Protein AF-0000000069436968 (afdb_homodimer)

Nearest PDB structures (foldseek):
  2hhg-assembly1_A  TM=8.926E-01  e=1.894E-09  Rhodopseudomonas palustris CGA009
  6mxv-assembly1_A  TM=8.620E-01  e=1.323E-07  Francisella tularensis subsp. tularensis SCHU S4
  3tp9-assembly1_B  TM=8.534E-01  e=1.626E-06  Alicyclobacillus acidocaldarius subsp. acidocaldarius DSM 446
  8w14-assembly1_B-2  TM=6.617E-01  e=9.983E-05  Acinetobacter baumannii 118362
  8w14-assembly1_A  TM=6.597E-01  e=1.377E-04  Acinetobacter baumannii 118362

pLDDT: mean 97.44, std 2.92, range [73.38, 98.94]

Organism: Mycobacteroides abscessus (strain ATCC 19977 / DSM 44196 / CCUG 20993 / CIP 104536 / JCM 13569 / NCTC 13031 / TMC 1543 / L948) (NCBI:txid561007)

Foldseek 3Di:
DDLVVLQVVLVVLAPAAELVCVVVCVVVPAAEEEQEDPVCCVVVHAQDRHHYHHLVCLLQQQDCPHPNHDPSNPDLAHQYEYAYQFQRVLSSSQSVNVVRRNSNRHYYHGGPNSCVVVVNSD/DDLVVLQVVLVVLAPAAELVCVVVCVVVPAAEEEQEDPVCCVVVHAQDRHHYHHLVCLLQQQDCPHPNHDPSNPDLAHQYEYAYQAQRVLSSSQSVNVVRRNSNRHYYHGGPVSCVVVVNSD

Solvent-accessible surface area (backbone atoms only — not comparable to full-atom values): 12415 Å² total; per-residue (Å²): 92,44,59,67,53,53,48,50,56,28,49,70,76,40,77,62,36,52,43,87,47,47,66,58,43,45,70,76,65,34,45,41,33,35,32,53,53,68,69,52,32,70,71,75,50,75,49,73,68,39,45,80,46,45,64,75,51,38,58,43,29,51,29,53,84,38,95,63,33,43,85,83,24,72,45,54,78,51,36,38,35,27,29,23,63,62,32,56,53,14,30,49,50,17,42,53,38,33,66,36,46,25,70,54,29,16,18,31,47,40,13,47,54,35,18,53,76,70,66,53,60,74,91,44,59,68,52,52,46,51,55,28,47,71,76,39,77,61,34,53,43,87,47,47,66,60,43,44,71,76,64,34,44,40,32,35,31,53,54,68,69,52,33,69,71,76,52,74,50,72,70,39,45,80,46,44,64,75,51,37,56,44,30,50,28,52,84,38,95,62,33,43,86,85,25,72,45,56,79,51,35,38,36,26,28,23,64,60,32,57,53,15,30,50,51,17,40,54,38,33,67,37,47,25,70,54,30,17,19,30,47,42,12,47,53,36,18,53,77,70,67,52,60,75

Sequence (244 aa):
MTIHDLLASARGRLRRLPADEVPTALGRGAFLVDIRPAAQRAEEGEVINALVIERNVLEWRLDPESDARIPQAGNHDVEWVILCQEGYTSSLAAASLQDIGLYRATDVIGGYKALKDKGILIMTIHDLLASARGRLRRLPADEVPTALGRGAFLVDIRPAAQRAEEGEVINALVIERNVLEWRLDPESDARIPQAGNHDVEWVILCQEGYTSSLAAASLQDIGLYRATDVIGGYKALKDKGILI

Radius of gyration: 17.64 Å; Cα contacts (8 Å, |Δi|>4): 484; chains: 2; bounding box: 36×50×38 Å

Structure (mmCIF, N/CA/C/O backbone):
data_AF-0000000069436968-model_v1
#
loop_
_entity.id
_entity.type
_entity.pdbx_description
1 polymer 'Rhodanese domain-containing protein'
#
loop_
_atom_site.group_PDB
_atom_site.id
_atom_site.type_symbol
_atom_site.label_atom_id
_atom_site.label_alt_id
_atom_site.label_comp_id
_atom_site.label_asym_id
_atom_site.label_entity_id
_atom_site.label_seq_id
_atom_site.pdbx_PDB_ins_code
_atom_site.Cartn_x
_atom_site.Cartn_y
_atom_site.Cartn_z
_atom_site.occupancy
_atom_site.B_iso_or_equiv
_atom_site.auth_seq_id
_atom_site.auth_comp_id
_atom_site.auth_asym_id
_atom_site.auth_atom_id
_atom_site.pdbx_PDB_model_num
ATOM 1 N N . MET A 1 1 ? 12.93 1.657 14.656 1 89.31 1 MET A N 1
ATOM 2 C CA . MET A 1 1 ? 12.961 0.75 13.516 1 89.31 1 MET A CA 1
ATOM 3 C C . MET A 1 1 ? 12.906 1.524 12.203 1 89.31 1 MET A C 1
ATOM 5 O O . MET A 1 1 ? 12.25 2.561 12.117 1 89.31 1 MET A O 1
ATOM 9 N N . THR A 1 2 ? 13.711 1.123 11.172 1 95.69 2 THR A N 1
ATOM 10 C CA . THR A 1 2 ? 13.758 1.764 9.859 1 95.69 2 THR A CA 1
ATOM 11 C C . THR A 1 2 ? 12.977 0.957 8.836 1 95.69 2 T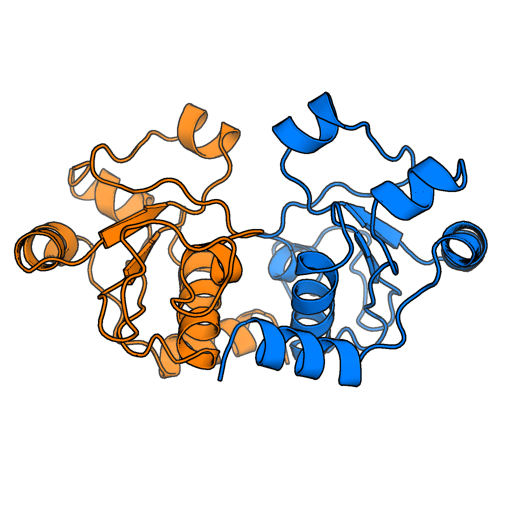HR A C 1
ATOM 13 O O . THR A 1 2 ? 12.469 -0.123 9.141 1 95.69 2 THR A O 1
ATOM 16 N N . ILE A 1 3 ? 12.82 1.535 7.711 1 97.88 3 ILE A N 1
ATOM 17 C CA . ILE A 1 3 ? 12.156 0.81 6.637 1 97.88 3 ILE A CA 1
ATOM 18 C C . ILE A 1 3 ? 12.977 -0.416 6.25 1 97.88 3 ILE A C 1
ATOM 20 O O . ILE A 1 3 ? 12.422 -1.45 5.871 1 97.88 3 ILE A O 1
ATOM 24 N N . HIS A 1 4 ? 14.289 -0.318 6.402 1 97.19 4 HIS A N 1
ATOM 25 C CA . HIS A 1 4 ? 15.141 -1.478 6.16 1 97.19 4 HIS A CA 1
ATOM 26 C C . HIS A 1 4 ? 14.844 -2.598 7.152 1 97.19 4 HIS A C 1
ATOM 28 O O . HIS A 1 4 ? 14.758 -3.768 6.77 1 97.19 4 HIS A O 1
ATOM 34 N N . ASP A 1 5 ? 14.672 -2.27 8.398 1 98 5 ASP A N 1
ATOM 35 C CA . ASP A 1 5 ? 14.336 -3.244 9.438 1 98 5 ASP A CA 1
ATOM 36 C C . ASP A 1 5 ? 12.969 -3.875 9.172 1 98 5 ASP A C 1
ATOM 38 O O . ASP A 1 5 ? 12.797 -5.086 9.328 1 98 5 ASP A O 1
ATOM 42 N N . LEU A 1 6 ? 12.008 -3.023 8.836 1 98.12 6 LEU A N 1
ATOM 43 C CA . LEU A 1 6 ? 10.672 -3.52 8.539 1 98.12 6 LEU A CA 1
ATOM 44 C C . LEU A 1 6 ? 10.695 -4.488 7.363 1 98.12 6 LEU A C 1
ATOM 46 O O . LEU A 1 6 ? 10.055 -5.543 7.406 1 98.12 6 LEU A O 1
ATOM 50 N N . LEU A 1 7 ? 11.453 -4.121 6.324 1 98.44 7 LEU A N 1
ATOM 51 C CA . LEU A 1 7 ? 11.586 -4.973 5.148 1 98.44 7 LEU A CA 1
ATOM 52 C C . LEU A 1 7 ? 12.25 -6.297 5.508 1 98.44 7 LEU A C 1
ATOM 54 O O . LEU A 1 7 ? 11.781 -7.359 5.086 1 98.44 7 LEU A O 1
ATOM 58 N N . ALA A 1 8 ? 13.289 -6.219 6.27 1 98.38 8 ALA A N 1
ATOM 59 C CA . ALA A 1 8 ? 13.984 -7.434 6.691 1 98.38 8 ALA A CA 1
ATOM 60 C C . ALA A 1 8 ? 13.062 -8.344 7.496 1 98.38 8 ALA A C 1
ATOM 62 O O . ALA A 1 8 ? 13.07 -9.562 7.316 1 98.38 8 ALA A O 1
ATOM 63 N N . SER A 1 9 ? 12.305 -7.742 8.391 1 98.12 9 SER A N 1
ATOM 64 C CA . SER A 1 9 ? 11.352 -8.508 9.18 1 98.12 9 SER A CA 1
ATOM 65 C C . SER A 1 9 ? 10.312 -9.188 8.297 1 98.12 9 SER A C 1
ATOM 67 O O . SER A 1 9 ? 10.016 -10.367 8.469 1 98.12 9 SER A O 1
ATOM 69 N N . ALA A 1 10 ? 9.742 -8.477 7.34 1 98.31 10 ALA A N 1
ATOM 70 C CA . ALA A 1 10 ? 8.773 -9.039 6.402 1 98.31 10 ALA A CA 1
ATOM 71 C C . ALA A 1 10 ? 9.383 -10.211 5.629 1 98.31 10 ALA A C 1
ATOM 73 O O . ALA A 1 10 ? 8.781 -11.289 5.551 1 98.31 10 ALA A O 1
ATOM 74 N N . ARG A 1 11 ? 10.609 -10.016 5.141 1 98.62 11 ARG A N 1
ATOM 75 C CA . ARG A 1 11 ? 11.258 -11.031 4.316 1 98.62 11 ARG A CA 1
ATOM 76 C C . ARG A 1 11 ? 11.633 -12.25 5.148 1 98.62 11 ARG A C 1
ATOM 78 O O . ARG A 1 11 ? 11.703 -13.367 4.621 1 98.62 11 ARG A O 1
ATOM 85 N N . GLY A 1 12 ? 11.805 -12.031 6.449 1 98.06 12 GLY A N 1
ATOM 86 C CA . GLY A 1 12 ? 12.117 -13.133 7.34 1 98.06 12 GLY A CA 1
ATOM 87 C C . GLY A 1 12 ? 10.992 -14.141 7.469 1 98.06 12 GLY A C 1
ATOM 88 O O . GLY A 1 12 ? 11.227 -15.305 7.809 1 98.06 12 GLY A O 1
ATOM 89 N N . ARG A 1 13 ? 9.797 -13.781 7.125 1 96.88 13 ARG A N 1
ATOM 90 C CA . ARG A 1 13 ? 8.648 -14.664 7.285 1 96.88 13 ARG A CA 1
ATOM 91 C C . ARG A 1 13 ? 8.172 -15.188 5.938 1 96.88 13 ARG A C 1
ATOM 93 O O . ARG A 1 13 ? 7.246 -16 5.875 1 96.88 13 ARG A O 1
ATOM 100 N N . LEU A 1 14 ? 8.797 -14.742 4.879 1 98.69 14 LEU A N 1
ATOM 101 C CA . LEU A 1 14 ? 8.367 -15.117 3.537 1 98.69 14 LEU A CA 1
ATOM 102 C C . LEU A 1 14 ? 9.32 -16.141 2.928 1 98.69 14 LEU A C 1
ATOM 104 O O . LEU A 1 14 ? 10.531 -16.078 3.152 1 98.69 14 LEU A O 1
ATOM 108 N N . ARG A 1 15 ? 8.805 -17.141 2.236 1 98.25 15 ARG A N 1
ATOM 109 C CA . ARG A 1 15 ? 9.57 -17.906 1.256 1 98.25 15 ARG A CA 1
ATOM 110 C C . ARG A 1 15 ? 9.5 -17.25 -0.12 1 98.25 15 ARG A C 1
ATOM 112 O O . ARG A 1 15 ? 8.656 -17.609 -0.944 1 98.25 15 ARG A O 1
ATOM 119 N N . ARG A 1 16 ? 10.375 -16.312 -0.278 1 98.81 16 ARG A N 1
ATOM 120 C CA . ARG A 1 16 ? 10.305 -15.508 -1.49 1 98.81 16 ARG A CA 1
ATOM 121 C C . ARG A 1 16 ? 10.625 -16.344 -2.725 1 98.81 16 ARG A C 1
ATOM 123 O O . ARG A 1 16 ? 11.484 -17.234 -2.678 1 98.81 16 ARG A O 1
ATOM 130 N N . LEU A 1 17 ? 10.039 -16 -3.773 1 98.75 17 LEU A N 1
ATOM 131 C CA . LEU A 1 17 ? 10.086 -16.812 -4.988 1 98.75 17 LEU A CA 1
ATOM 132 C C . LEU A 1 17 ? 11.109 -16.25 -5.973 1 98.75 17 LEU A C 1
ATOM 134 O O . LEU A 1 17 ? 10.992 -15.109 -6.418 1 98.75 17 LEU A O 1
ATOM 138 N N . PRO A 1 18 ? 12.164 -17.078 -6.277 1 98.75 18 PRO A N 1
ATOM 139 C CA . PRO A 1 18 ? 13.008 -16.656 -7.395 1 98.75 18 PRO A CA 1
ATOM 140 C C . PRO A 1 18 ? 12.234 -16.469 -8.695 1 98.75 18 PRO A C 1
ATOM 142 O O . PRO A 1 18 ? 11.297 -17.219 -8.977 1 98.75 18 PRO A O 1
ATOM 145 N N . ALA A 1 19 ? 12.695 -15.484 -9.43 1 98.31 19 ALA A N 1
ATOM 146 C CA . ALA A 1 19 ? 11.984 -15.125 -10.656 1 98.31 19 ALA A CA 1
ATOM 147 C C . ALA A 1 19 ? 11.828 -16.328 -11.578 1 98.31 19 ALA A C 1
ATOM 149 O O . ALA A 1 19 ? 10.773 -16.531 -12.188 1 98.31 19 ALA A O 1
ATOM 150 N N . ASP A 1 20 ? 12.789 -17.156 -11.625 1 97.75 20 ASP A N 1
ATOM 151 C CA . ASP A 1 20 ? 12.781 -18.266 -12.57 1 97.75 20 ASP A CA 1
ATOM 152 C C . ASP A 1 20 ? 11.805 -19.359 -12.133 1 97.75 20 ASP A C 1
ATOM 154 O O . ASP A 1 20 ? 11.477 -20.266 -12.914 1 97.75 20 ASP A O 1
ATOM 158 N N . GLU A 1 21 ? 11.281 -19.266 -10.961 1 98.12 21 GLU A N 1
ATOM 159 C CA . GLU A 1 21 ? 10.328 -20.25 -10.453 1 98.12 21 GLU A CA 1
ATOM 160 C C . GLU A 1 21 ? 8.891 -19.766 -10.625 1 98.12 21 GLU A C 1
ATOM 162 O O . GLU A 1 21 ? 7.945 -20.5 -10.344 1 98.12 21 GLU A O 1
ATOM 167 N N . VAL A 1 22 ? 8.695 -18.562 -11.094 1 98.06 22 VAL A N 1
ATOM 168 C CA . VAL A 1 22 ? 7.363 -17.969 -11.219 1 98.06 22 VAL A CA 1
ATOM 169 C C . VAL A 1 22 ? 6.523 -18.797 -12.188 1 98.06 22 VAL A C 1
ATOM 171 O O . VAL A 1 22 ? 5.383 -19.141 -11.891 1 98.06 22 VAL A O 1
ATOM 174 N N . PRO A 1 23 ? 7.098 -19.25 -13.367 1 97.25 23 PRO A N 1
ATOM 175 C CA . PRO A 1 23 ? 6.281 -20.047 -14.281 1 97.25 23 PRO A CA 1
ATOM 176 C C . PRO A 1 23 ? 5.805 -21.359 -13.641 1 97.25 23 PRO A C 1
ATOM 178 O O . PRO A 1 23 ? 4.648 -21.75 -13.828 1 97.25 23 PRO A O 1
ATOM 181 N N . THR A 1 24 ? 6.645 -21.984 -12.922 1 97.69 24 THR A N 1
ATOM 182 C CA . THR A 1 24 ? 6.277 -23.219 -12.25 1 97.69 24 THR A CA 1
ATOM 183 C C . THR A 1 24 ? 5.188 -22.969 -11.211 1 97.69 24 THR A C 1
ATOM 185 O O . THR A 1 24 ? 4.242 -23.75 -11.094 1 97.69 24 THR A O 1
ATOM 188 N N . ALA A 1 25 ? 5.277 -21.906 -10.422 1 97.88 25 ALA A N 1
ATOM 189 C CA . ALA A 1 25 ? 4.262 -21.547 -9.438 1 97.88 25 ALA A CA 1
ATOM 190 C C . ALA A 1 25 ? 2.91 -21.312 -10.109 1 97.88 25 ALA A C 1
ATOM 192 O O . ALA A 1 25 ? 1.878 -21.766 -9.617 1 97.88 25 ALA A O 1
ATOM 193 N N . LEU A 1 26 ? 2.934 -20.578 -11.227 1 97.12 26 LEU A N 1
ATOM 194 C CA . LEU A 1 26 ? 1.702 -20.344 -11.969 1 97.12 26 LEU A CA 1
ATOM 195 C C . LEU A 1 26 ? 1.094 -21.641 -12.461 1 97.12 26 LEU A C 1
ATOM 197 O O . LEU A 1 26 ? -0.126 -21.828 -12.422 1 97.12 26 LEU A O 1
ATOM 201 N N . GLY A 1 27 ? 1.985 -22.484 -12.867 1 96.44 27 GLY A N 1
ATOM 202 C CA . GLY A 1 27 ? 1.551 -23.781 -13.352 1 96.44 27 GLY A CA 1
ATOM 203 C C . GLY A 1 27 ? 0.838 -24.594 -12.297 1 96.44 27 GLY A C 1
ATOM 204 O O . GLY A 1 27 ? -0.061 -25.375 -12.617 1 96.44 27 GLY A O 1
ATOM 205 N N . ARG A 1 28 ? 1.209 -24.438 -11.062 1 96.56 28 ARG A N 1
ATOM 206 C CA . ARG A 1 28 ? 0.588 -25.234 -10.016 1 96.56 28 ARG A CA 1
ATOM 207 C C . ARG A 1 28 ? -0.623 -24.516 -9.43 1 96.56 28 ARG A C 1
ATOM 209 O O . ARG A 1 28 ? -1.204 -24.984 -8.445 1 96.56 28 ARG A O 1
ATOM 216 N N . GLY A 1 29 ? -0.963 -23.297 -9.961 1 97 29 GLY A N 1
ATOM 217 C CA . GLY A 1 29 ? -2.234 -22.688 -9.602 1 97 29 GLY A CA 1
ATOM 218 C C . GLY A 1 29 ? -2.076 -21.375 -8.836 1 97 29 GLY A C 1
ATOM 219 O O . GLY A 1 29 ? -3.066 -20.781 -8.406 1 97 29 GLY A O 1
ATOM 220 N N . ALA A 1 30 ? -0.823 -20.906 -8.672 1 98.25 30 ALA A N 1
ATOM 221 C CA . ALA A 1 30 ? -0.605 -19.625 -8.016 1 98.25 30 ALA A CA 1
ATOM 222 C C . ALA A 1 30 ? -1.104 -18.469 -8.891 1 98.25 30 ALA A C 1
ATOM 224 O O . ALA A 1 30 ? -1.207 -18.609 -10.109 1 98.25 30 ALA A O 1
ATOM 225 N N . PHE A 1 31 ? -1.511 -17.359 -8.289 1 98.62 31 PHE A N 1
ATOM 226 C CA . PHE A 1 31 ? -1.845 -16.125 -8.992 1 98.62 31 PHE A CA 1
ATOM 227 C C . PHE A 1 31 ? -0.744 -15.094 -8.805 1 98.62 31 PHE A C 1
ATOM 229 O O . PHE A 1 31 ? -0.322 -14.82 -7.68 1 98.62 31 PHE A O 1
ATOM 236 N N . LEU A 1 32 ? -0.239 -14.602 -9.844 1 98.62 32 LEU A N 1
ATOM 237 C CA . LEU A 1 32 ? 0.658 -13.453 -9.828 1 98.62 32 LEU A CA 1
ATOM 238 C C . LEU A 1 32 ? -0.131 -12.148 -9.781 1 98.62 32 LEU A C 1
ATOM 240 O O . LEU A 1 32 ? -1.068 -11.953 -10.562 1 98.62 32 LEU A O 1
ATOM 244 N N . VAL A 1 33 ? 0.2 -11.312 -8.805 1 98.81 33 VAL A N 1
ATOM 245 C CA . VAL A 1 33 ? -0.506 -10.047 -8.625 1 98.81 33 VAL A CA 1
ATOM 246 C C . VAL A 1 33 ? 0.473 -8.883 -8.773 1 98.81 33 VAL A C 1
ATOM 248 O O . VAL A 1 33 ? 1.422 -8.758 -7.996 1 98.81 33 VAL A O 1
ATOM 251 N N . ASP A 1 34 ? 0.311 -8.047 -9.773 1 98.75 34 ASP A N 1
ATOM 252 C CA . ASP A 1 34 ? 1.121 -6.855 -9.992 1 98.75 34 ASP A CA 1
ATOM 253 C C . ASP A 1 34 ? 0.517 -5.641 -9.297 1 98.75 34 ASP A C 1
ATOM 255 O O . ASP A 1 34 ? -0.552 -5.164 -9.68 1 98.75 34 ASP A O 1
ATOM 259 N N . ILE A 1 35 ? 1.255 -5.117 -8.328 1 98.81 35 ILE A N 1
ATOM 260 C CA . ILE A 1 35 ? 0.681 -4.062 -7.496 1 98.81 35 ILE A CA 1
ATOM 261 C C . ILE A 1 35 ? 1.214 -2.705 -7.945 1 98.81 35 ILE A C 1
ATOM 263 O O . ILE A 1 35 ? 0.932 -1.683 -7.316 1 98.81 35 ILE A O 1
ATOM 267 N N . ARG A 1 36 ? 2.018 -2.594 -9.047 1 98.5 36 ARG A N 1
ATOM 268 C CA . ARG A 1 36 ? 2.59 -1.342 -9.531 1 98.5 36 ARG A CA 1
ATOM 269 C C . ARG A 1 36 ? 1.5 -0.395 -10.023 1 98.5 36 ARG A C 1
ATOM 271 O O . ARG A 1 36 ? 0.461 -0.839 -10.516 1 98.5 36 ARG A O 1
ATOM 278 N N . PRO A 1 37 ? 1.784 0.88 -9.812 1 98.06 37 PRO A N 1
ATOM 279 C CA . PRO A 1 37 ? 0.856 1.847 -10.406 1 98.06 37 PRO A CA 1
ATOM 280 C C . PRO A 1 37 ? 0.731 1.693 -11.922 1 98.06 37 PRO A C 1
ATOM 282 O O . PRO A 1 37 ? 1.68 1.263 -12.586 1 98.06 37 PRO A O 1
ATOM 285 N N . ALA A 1 38 ? -0.404 2.121 -12.438 1 97.25 38 ALA A N 1
ATOM 286 C CA . ALA A 1 38 ? -0.688 2.01 -13.867 1 97.25 38 ALA A CA 1
ATOM 287 C C . ALA A 1 38 ? 0.379 2.719 -14.695 1 97.25 38 ALA A C 1
ATOM 289 O O . ALA A 1 38 ? 0.824 2.201 -15.719 1 97.25 38 ALA A O 1
ATOM 290 N N . ALA A 1 39 ? 0.792 3.889 -14.242 1 96.88 39 ALA A N 1
ATOM 291 C CA . ALA A 1 39 ? 1.783 4.656 -14.992 1 96.88 3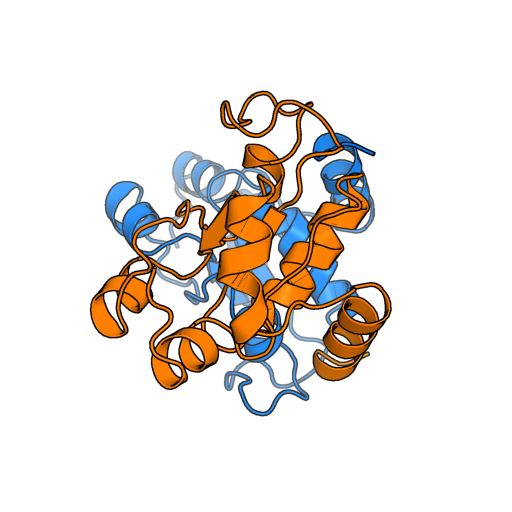9 ALA A CA 1
ATOM 292 C C . ALA A 1 39 ? 3.113 3.912 -15.062 1 96.88 39 ALA A C 1
ATOM 294 O O . ALA A 1 39 ? 3.795 3.947 -16.094 1 96.88 39 ALA A O 1
ATOM 295 N N . GLN A 1 40 ? 3.449 3.27 -14.016 1 97.5 40 GLN A N 1
ATOM 296 C CA . GLN A 1 40 ? 4.699 2.518 -13.977 1 97.5 40 GLN A CA 1
ATOM 297 C C . GLN A 1 40 ? 4.629 1.294 -14.891 1 97.5 40 GLN A C 1
ATOM 299 O O . GLN A 1 40 ? 5.598 0.978 -15.586 1 97.5 40 GLN A O 1
ATOM 304 N N . ARG A 1 41 ? 3.521 0.541 -14.891 1 97.62 41 ARG A N 1
ATOM 305 C CA . ARG A 1 41 ? 3.344 -0.586 -15.797 1 97.62 41 ARG A CA 1
ATOM 306 C C . ARG A 1 41 ? 3.406 -0.131 -17.25 1 97.62 41 ARG A C 1
ATOM 308 O O . ARG A 1 41 ? 4.012 -0.8 -18.094 1 97.62 41 ARG A O 1
ATOM 315 N N . ALA A 1 42 ? 2.799 1.051 -17.516 1 97.31 42 ALA A N 1
ATOM 316 C CA . ALA A 1 42 ? 2.814 1.59 -18.875 1 97.31 42 ALA A CA 1
ATOM 317 C C . ALA A 1 42 ? 4.238 1.906 -19.312 1 97.31 42 ALA A C 1
ATOM 319 O O . ALA A 1 42 ? 4.602 1.666 -20.469 1 97.31 42 ALA A O 1
ATOM 320 N N . GLU A 1 43 ? 5.027 2.381 -18.438 1 97.81 43 GLU A N 1
ATOM 321 C CA . GLU A 1 43 ? 6.387 2.812 -18.75 1 97.81 43 GLU A CA 1
ATOM 322 C C . GLU A 1 43 ? 7.344 1.626 -18.797 1 97.81 43 GLU A C 1
ATOM 324 O O . GLU A 1 43 ? 8.148 1.519 -19.734 1 97.81 43 GLU A O 1
ATOM 329 N N . GLU A 1 44 ? 7.227 0.747 -17.844 1 97.25 44 GLU A N 1
ATOM 330 C CA . GLU A 1 44 ? 8.242 -0.281 -17.656 1 97.25 44 GLU A CA 1
ATOM 331 C C . GLU A 1 44 ? 7.867 -1.572 -18.375 1 97.25 44 GLU A C 1
ATOM 333 O O . GLU A 1 44 ? 8.727 -2.41 -18.656 1 97.25 44 GLU A O 1
ATOM 338 N N . GLY A 1 45 ? 6.598 -1.716 -18.594 1 96.62 45 GLY A N 1
ATOM 339 C CA . GLY A 1 45 ? 6.105 -2.951 -19.188 1 96.62 45 GLY A CA 1
ATOM 340 C C . GLY A 1 45 ? 5.117 -3.686 -18.297 1 96.62 45 GLY A C 1
ATOM 341 O O . GLY A 1 45 ? 5.09 -3.471 -17.078 1 96.62 45 GLY A O 1
ATOM 342 N N . GLU A 1 46 ? 4.281 -4.543 -18.953 1 95 46 GLU A N 1
ATOM 343 C CA . GLU A 1 46 ? 3.248 -5.312 -18.266 1 95 46 GLU A CA 1
ATOM 344 C C . GLU A 1 46 ? 3.592 -6.801 -18.234 1 95 46 GLU A C 1
ATOM 346 O O . GLU A 1 46 ? 4.379 -7.273 -19.062 1 95 46 GLU A O 1
ATOM 351 N N . VAL A 1 47 ? 3.051 -7.461 -17.266 1 94.56 47 VAL A N 1
ATOM 352 C CA . VAL A 1 47 ? 3.113 -8.914 -17.188 1 94.56 47 VAL A CA 1
ATOM 353 C C . VAL A 1 47 ? 1.779 -9.516 -17.625 1 94.56 47 VAL A C 1
ATOM 355 O O . VAL A 1 47 ? 0.744 -9.258 -17 1 94.56 47 VAL A O 1
ATOM 358 N N . ILE A 1 48 ? 1.762 -10.344 -18.641 1 91 48 ILE A N 1
ATOM 359 C CA . ILE A 1 48 ? 0.577 -10.781 -19.359 1 91 48 ILE A CA 1
ATOM 360 C C . ILE A 1 48 ? -0.348 -11.555 -18.422 1 91 48 ILE A C 1
ATOM 362 O O . ILE A 1 48 ? -1.554 -11.297 -18.391 1 91 48 ILE A O 1
ATOM 366 N N . ASN A 1 49 ? 0.107 -12.461 -17.609 1 93.19 49 ASN A N 1
ATOM 367 C CA . ASN A 1 49 ? -0.725 -13.359 -16.828 1 93.19 49 ASN A CA 1
ATOM 368 C C . ASN A 1 49 ? -0.892 -12.859 -15.391 1 93.19 49 ASN A C 1
ATOM 370 O O . ASN A 1 49 ? -1.398 -13.578 -14.531 1 93.19 49 ASN A O 1
ATOM 374 N N . ALA A 1 50 ? -0.574 -11.617 -15.188 1 97.31 50 ALA A N 1
ATOM 375 C CA . ALA A 1 50 ? -0.678 -11.094 -13.828 1 97.31 50 ALA A CA 1
ATOM 376 C C . ALA A 1 50 ? -2.02 -10.406 -13.609 1 97.31 50 ALA A C 1
ATOM 378 O O . ALA A 1 50 ? -2.51 -9.695 -14.484 1 97.31 50 ALA A O 1
ATOM 379 N N . LEU A 1 51 ? -2.643 -10.664 -12.438 1 98.19 51 LEU A N 1
ATOM 380 C CA . LEU A 1 51 ? -3.725 -9.805 -11.969 1 98.19 51 LEU A CA 1
ATOM 381 C C . LEU A 1 51 ? -3.195 -8.43 -11.578 1 98.19 51 LEU A C 1
ATOM 383 O O . LEU A 1 51 ? -2.178 -8.32 -10.891 1 98.19 51 LEU A O 1
ATOM 387 N N . VAL A 1 52 ? -3.797 -7.398 -12.062 1 98.25 52 VAL A N 1
ATOM 388 C CA . VAL A 1 52 ? -3.41 -6.043 -11.68 1 98.25 52 VAL A CA 1
ATOM 389 C C . VAL A 1 52 ? -4.273 -5.566 -10.516 1 98.25 52 VAL A C 1
ATOM 391 O O . VAL A 1 52 ? -5.477 -5.336 -10.68 1 98.25 52 VAL A O 1
ATOM 394 N N . ILE A 1 53 ? -3.74 -5.492 -9.328 1 98.5 53 ILE A N 1
ATOM 395 C CA . ILE A 1 53 ? -4.387 -5 -8.117 1 98.5 53 ILE A CA 1
ATOM 396 C C . ILE A 1 53 ? -3.451 -4.039 -7.391 1 98.5 53 ILE A C 1
ATOM 398 O O . ILE A 1 53 ? -2.465 -4.461 -6.781 1 98.5 53 ILE A O 1
ATOM 402 N N . GLU A 1 54 ? -3.762 -2.771 -7.449 1 97.12 54 GLU A N 1
ATOM 403 C CA . GLU A 1 54 ? -2.873 -1.8 -6.82 1 97.12 54 GLU A CA 1
ATOM 404 C C . GLU A 1 54 ? -2.852 -1.978 -5.305 1 97.12 54 GLU A C 1
ATOM 406 O O . GLU A 1 54 ? -3.824 -2.453 -4.715 1 97.12 54 GLU A O 1
ATOM 411 N N . ARG A 1 55 ? -1.808 -1.564 -4.676 1 97.5 55 ARG A N 1
ATOM 412 C CA . ARG A 1 55 ? -1.479 -1.846 -3.281 1 97.5 55 ARG A CA 1
ATOM 413 C C . ARG A 1 55 ? -2.604 -1.396 -2.352 1 97.5 55 ARG A C 1
ATOM 415 O O . ARG A 1 55 ? -2.883 -2.049 -1.346 1 97.5 55 ARG A O 1
ATOM 422 N N . ASN A 1 56 ? -3.316 -0.32 -2.666 1 97.94 56 ASN A N 1
ATOM 423 C CA . ASN A 1 56 ? -4.289 0.313 -1.783 1 97.94 56 ASN A CA 1
ATOM 424 C C . ASN A 1 56 ? -5.477 -0.608 -1.503 1 97.94 56 ASN A C 1
ATOM 426 O O . ASN A 1 56 ? -6.07 -0.551 -0.425 1 97.94 56 ASN A O 1
ATOM 430 N N . VAL A 1 57 ? -5.816 -1.466 -2.477 1 98.06 57 VAL A N 1
ATOM 431 C CA . VAL A 1 57 ? -7.031 -2.26 -2.314 1 98.06 57 VAL A CA 1
ATOM 432 C C . VAL A 1 57 ? -6.664 -3.732 -2.143 1 98.06 57 VAL A C 1
ATOM 434 O O . VAL A 1 57 ? -7.547 -4.59 -2.059 1 98.06 57 VAL A O 1
ATOM 437 N N . LEU A 1 58 ? -5.41 -4.074 -1.976 1 98.75 58 LEU A N 1
ATOM 438 C CA . LEU A 1 58 ? -4.887 -5.43 -2.08 1 98.75 58 LEU A CA 1
ATOM 439 C C . LEU A 1 58 ? -5.52 -6.34 -1.03 1 98.75 58 LEU A C 1
ATOM 441 O O . LEU A 1 58 ? -6.082 -7.383 -1.365 1 98.75 58 LEU A O 1
ATOM 445 N N . GLU A 1 59 ? -5.477 -5.895 0.238 1 98.75 59 GLU A N 1
ATOM 446 C CA . GLU A 1 59 ? -5.992 -6.734 1.316 1 98.75 59 GLU A CA 1
ATOM 447 C C . GLU A 1 59 ? -7.488 -6.984 1.153 1 98.75 59 GLU A C 1
ATOM 449 O O . GLU A 1 59 ? -7.965 -8.102 1.367 1 98.75 59 GLU A O 1
ATOM 454 N N . TRP A 1 60 ? -8.203 -6.004 0.706 1 98.69 60 TRP A N 1
ATOM 455 C CA . TRP A 1 60 ? -9.648 -6.125 0.551 1 98.69 60 TRP A CA 1
ATOM 456 C C . TRP A 1 60 ? -10 -7.051 -0.608 1 98.69 60 TRP A C 1
ATOM 458 O O . TRP A 1 60 ? -10.969 -7.809 -0.537 1 98.69 60 TRP A O 1
ATOM 468 N N . ARG A 1 61 ? -9.258 -6.973 -1.658 1 98.81 61 ARG A N 1
ATOM 469 C CA . ARG A 1 61 ? -9.539 -7.777 -2.842 1 98.81 61 ARG A CA 1
ATOM 470 C C . ARG A 1 61 ? -9.164 -9.234 -2.611 1 98.81 61 ARG A C 1
ATOM 472 O O . ARG A 1 61 ? -9.773 -10.141 -3.186 1 98.81 61 ARG A O 1
ATOM 479 N N . LEU A 1 62 ? -8.141 -9.492 -1.714 1 98.81 62 LEU A N 1
ATOM 480 C CA . LEU A 1 62 ? -7.613 -10.852 -1.65 1 98.81 62 LEU A CA 1
ATOM 481 C C . LEU A 1 62 ? -8.109 -11.57 -0.399 1 98.81 62 LEU A C 1
ATOM 483 O O . LEU A 1 62 ? -7.984 -12.789 -0.289 1 98.81 62 LEU A O 1
ATOM 487 N N . ASP A 1 63 ? -8.695 -10.867 0.565 1 98.81 63 ASP A N 1
ATOM 488 C CA . ASP A 1 63 ? -9.297 -11.5 1.734 1 98.81 63 ASP A CA 1
ATOM 489 C C . ASP A 1 63 ? -10.594 -12.211 1.364 1 98.81 63 ASP A C 1
ATOM 491 O O . ASP A 1 63 ? -11.57 -11.57 0.962 1 98.81 63 ASP A O 1
ATOM 495 N N . PRO A 1 64 ? -10.594 -13.547 1.612 1 98.25 64 PRO A N 1
ATOM 496 C CA . PRO A 1 64 ? -11.805 -14.289 1.232 1 98.25 64 PRO A CA 1
ATOM 497 C C . PRO A 1 64 ? -13.031 -13.867 2.037 1 98.25 64 PRO A C 1
ATOM 499 O O . PRO A 1 64 ? -14.164 -14.172 1.649 1 98.25 64 PRO A O 1
ATOM 502 N N . GLU A 1 65 ? -12.867 -13.141 3.074 1 97.5 65 GLU A N 1
ATOM 503 C CA . GLU A 1 65 ? -13.984 -12.75 3.93 1 97.5 65 GLU A CA 1
ATOM 504 C C . GLU A 1 65 ? -14.422 -11.312 3.645 1 97.5 65 GLU A C 1
ATOM 506 O O . GLU A 1 65 ? -15.344 -10.805 4.285 1 97.5 65 GLU A O 1
ATOM 511 N N . SER A 1 66 ? -13.758 -10.688 2.748 1 98.12 66 SER A N 1
ATOM 512 C CA . SER A 1 66 ? -14.094 -9.312 2.389 1 98.12 66 SER A CA 1
ATOM 513 C C . SER A 1 66 ? -15.281 -9.266 1.434 1 98.12 66 SER A C 1
ATOM 515 O O . SER A 1 66 ? -15.414 -10.117 0.554 1 98.12 66 SER A O 1
ATOM 517 N N . ASP A 1 67 ? -16.094 -8.203 1.545 1 96.75 67 ASP A N 1
ATOM 518 C CA . ASP A 1 67 ? -17.188 -7.984 0.61 1 96.75 67 ASP A CA 1
ATOM 519 C C . ASP A 1 67 ? -16.672 -7.516 -0.748 1 96.75 67 ASP A C 1
ATOM 521 O O . ASP A 1 67 ? -17.406 -7.539 -1.739 1 96.75 67 ASP A O 1
ATOM 525 N N . ALA A 1 68 ? -15.414 -7.117 -0.814 1 97.94 68 ALA A N 1
ATOM 526 C CA . ALA A 1 68 ? -14.836 -6.57 -2.041 1 97.94 68 ALA A CA 1
ATOM 527 C C . ALA A 1 68 ? -13.875 -7.559 -2.686 1 97.94 68 ALA A C 1
ATOM 529 O O . ALA A 1 68 ? -13.086 -7.191 -3.559 1 97.94 68 ALA A O 1
ATOM 530 N N . ARG A 1 69 ? -13.906 -8.852 -2.24 1 98.38 69 ARG A N 1
ATOM 531 C CA . ARG A 1 69 ? -12.961 -9.844 -2.732 1 98.38 69 ARG A CA 1
ATOM 532 C C . ARG A 1 69 ? -13.172 -10.109 -4.219 1 98.38 69 ARG A C 1
ATOM 534 O O . ARG A 1 69 ? -14.289 -9.984 -4.727 1 98.38 69 ARG A O 1
ATOM 541 N N . ILE A 1 70 ? -12.141 -10.398 -4.918 1 98.69 70 ILE A N 1
ATOM 542 C CA . ILE A 1 70 ? -12.25 -10.852 -6.301 1 98.69 70 ILE A CA 1
ATOM 543 C C . ILE A 1 70 ? -12.648 -12.328 -6.332 1 98.69 70 ILE A C 1
ATOM 545 O O . ILE A 1 70 ? -12.484 -13.039 -5.34 1 98.69 70 ILE A O 1
ATOM 549 N N . PRO A 1 71 ? -13.094 -12.805 -7.449 1 97.94 71 PRO A N 1
ATOM 550 C CA . PRO A 1 71 ? -13.555 -14.195 -7.527 1 97.94 71 PRO A CA 1
ATOM 551 C C . PRO A 1 71 ? -12.453 -15.203 -7.219 1 97.94 71 PRO A C 1
ATOM 553 O O . PRO A 1 71 ? -12.727 -16.266 -6.66 1 97.94 71 PRO A O 1
ATOM 556 N N . GLN A 1 72 ? -11.211 -14.922 -7.512 1 98.19 72 GLN A N 1
ATOM 557 C CA . GLN A 1 72 ? -10.094 -15.836 -7.305 1 98.19 72 GLN A CA 1
ATOM 558 C C . GLN A 1 72 ? -9.789 -16 -5.82 1 98.19 72 GLN A C 1
ATOM 560 O O . 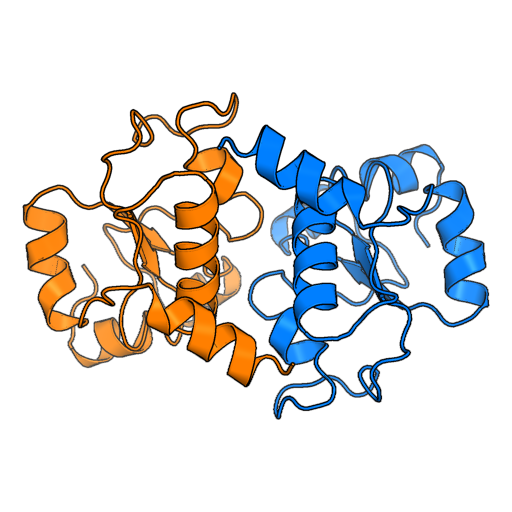GLN A 1 72 ? -9.117 -16.953 -5.422 1 98.19 72 GLN A O 1
ATOM 565 N N . ALA A 1 73 ? -10.195 -14.992 -4.996 1 98.31 73 ALA A N 1
ATOM 566 C CA . ALA A 1 73 ? -9.938 -15.039 -3.559 1 98.31 73 ALA A CA 1
ATOM 567 C C . ALA A 1 73 ? -10.977 -15.891 -2.838 1 98.31 73 ALA A C 1
ATOM 569 O O . ALA A 1 73 ? -11.688 -15.398 -1.957 1 98.31 73 ALA A O 1
ATOM 570 N N . GLY A 1 74 ? -10.961 -17.203 -3.119 1 96.12 74 GLY A N 1
ATOM 571 C CA . GLY A 1 74 ? -12.039 -18.062 -2.686 1 96.12 74 GLY A CA 1
ATOM 572 C C . GLY A 1 74 ? -11.805 -18.672 -1.316 1 96.12 74 GLY A C 1
ATOM 573 O O . GLY A 1 74 ? -12.734 -19.172 -0.68 1 96.12 74 GLY A O 1
ATOM 574 N N . ASN A 1 75 ? -10.641 -18.703 -0.932 1 96.5 75 ASN A N 1
ATOM 575 C CA . ASN A 1 75 ? -10.289 -19.266 0.373 1 96.5 75 ASN A CA 1
ATOM 576 C C . ASN A 1 75 ? -8.898 -18.797 0.82 1 96.5 75 ASN A C 1
ATOM 578 O O . ASN A 1 75 ? -8.234 -18.047 0.112 1 96.5 75 ASN A O 1
ATOM 582 N N . HIS A 1 76 ? -8.484 -19.25 1.982 1 96.62 76 HIS A N 1
ATOM 583 C CA . HIS A 1 76 ? -7.242 -18.781 2.578 1 96.62 76 HIS A CA 1
ATOM 584 C C . HIS A 1 76 ? -6.043 -19.562 2.051 1 96.62 76 HIS A C 1
ATOM 586 O O . HIS A 1 76 ? -4.895 -19.203 2.316 1 96.62 76 HIS A O 1
ATOM 592 N N . ASP A 1 77 ? -6.273 -20.547 1.197 1 96.69 77 ASP A N 1
ATOM 593 C CA . ASP A 1 77 ? -5.188 -21.422 0.773 1 96.69 77 ASP A CA 1
ATOM 594 C C . ASP A 1 77 ? -4.676 -21.047 -0.611 1 96.69 77 ASP A C 1
ATOM 596 O O . ASP A 1 77 ? -3.797 -21.703 -1.162 1 96.69 77 ASP A O 1
ATOM 600 N N . VAL A 1 78 ? -5.211 -19.969 -1.168 1 98.12 78 VAL A N 1
ATOM 601 C CA . VAL A 1 78 ? -4.766 -19.516 -2.482 1 98.12 78 VAL A CA 1
ATOM 602 C C . VAL A 1 78 ? -3.311 -19.078 -2.41 1 98.12 78 VAL A C 1
ATOM 604 O O . VAL A 1 78 ? -2.912 -18.391 -1.462 1 98.12 78 VAL A O 1
ATOM 607 N N . GLU A 1 79 ? -2.484 -19.453 -3.354 1 98.69 79 GLU A N 1
ATOM 608 C CA . GLU A 1 79 ? -1.101 -19 -3.443 1 98.69 79 GLU A CA 1
ATOM 609 C C . GLU A 1 79 ? -0.998 -17.688 -4.215 1 98.69 79 GLU A C 1
ATOM 611 O O . GLU A 1 79 ? -1.069 -17.672 -5.445 1 98.69 79 GLU A O 1
ATOM 616 N N . TRP A 1 80 ? -0.854 -16.609 -3.469 1 98.88 80 TRP A N 1
ATOM 617 C CA . TRP A 1 80 ? -0.68 -15.289 -4.055 1 98.88 80 TRP A CA 1
ATOM 618 C C . TRP A 1 80 ? 0.798 -14.93 -4.168 1 98.88 80 TRP A C 1
ATOM 620 O O . TRP A 1 80 ? 1.526 -14.945 -3.172 1 98.88 80 TRP A O 1
ATOM 630 N N . VAL A 1 81 ? 1.255 -14.609 -5.344 1 98.88 81 VAL A N 1
ATOM 631 C CA . VAL A 1 81 ? 2.609 -14.125 -5.59 1 98.88 81 VAL A CA 1
ATOM 632 C C . VAL A 1 81 ? 2.566 -12.648 -5.969 1 98.88 81 VAL A C 1
ATOM 634 O O . VAL A 1 81 ? 2.154 -12.289 -7.074 1 98.88 81 VAL A O 1
ATOM 637 N N . ILE A 1 82 ? 3.008 -11.844 -5.027 1 98.94 82 ILE A N 1
ATOM 638 C CA . ILE A 1 82 ? 2.891 -10.398 -5.18 1 98.94 82 ILE A CA 1
ATOM 639 C C . ILE A 1 82 ? 4.113 -9.852 -5.914 1 98.94 82 ILE A C 1
ATOM 641 O O . ILE A 1 82 ? 5.242 -10.258 -5.637 1 98.94 82 ILE A O 1
ATOM 645 N N . LEU A 1 83 ? 3.861 -8.953 -6.852 1 98.75 83 LEU A N 1
ATOM 646 C CA . LEU A 1 83 ? 4.898 -8.406 -7.715 1 98.75 83 LEU A CA 1
ATOM 647 C C . LEU A 1 83 ? 4.914 -6.883 -7.645 1 98.75 83 LEU A C 1
ATOM 649 O O . LEU A 1 83 ? 3.865 -6.242 -7.742 1 98.75 83 LEU A O 1
ATOM 653 N N . CYS A 1 84 ? 6.062 -6.344 -7.391 1 98.62 84 CYS A N 1
ATOM 654 C CA . CYS A 1 84 ? 6.332 -4.934 -7.633 1 98.62 84 CYS A CA 1
ATOM 655 C C . CYS A 1 84 ? 7.543 -4.758 -8.539 1 98.62 84 CYS A C 1
ATOM 657 O O . CYS A 1 84 ? 7.898 -5.668 -9.289 1 98.62 84 CYS A O 1
ATOM 659 N N . GLN A 1 85 ? 8.094 -3.525 -8.555 1 98.12 85 GLN A N 1
ATOM 660 C CA . GLN A 1 85 ? 9.125 -3.26 -9.555 1 98.12 85 GLN A CA 1
ATOM 661 C C . GLN A 1 85 ? 10.438 -3.945 -9.188 1 98.12 85 GLN A C 1
ATOM 663 O O . GLN A 1 85 ? 11.07 -4.582 -10.031 1 98.12 85 GLN A O 1
ATOM 668 N N . GLU A 1 86 ? 10.773 -3.945 -7.848 1 98.25 86 GLU A N 1
ATOM 669 C CA . GLU A 1 86 ? 12.125 -4.359 -7.477 1 98.25 86 GLU A CA 1
ATOM 670 C C . GLU A 1 86 ? 12.094 -5.398 -6.359 1 98.25 86 GLU A C 1
ATOM 672 O O . GLU A 1 86 ? 13.141 -5.84 -5.887 1 98.25 86 GLU A O 1
ATOM 677 N N . GLY A 1 87 ? 10.969 -5.781 -5.906 1 98.38 87 GLY A N 1
ATOM 678 C CA . GLY A 1 87 ? 10.859 -6.832 -4.906 1 98.38 87 GLY A CA 1
ATOM 679 C C . GLY A 1 87 ? 10.906 -6.305 -3.484 1 98.38 87 GLY A C 1
ATOM 680 O O . GLY A 1 87 ? 11.203 -7.051 -2.551 1 98.38 87 GLY A O 1
ATOM 681 N N . TYR A 1 88 ? 10.602 -5 -3.213 1 98.44 88 TYR A N 1
ATOM 682 C CA . TYR A 1 88 ? 10.609 -4.418 -1.874 1 98.44 88 TYR A CA 1
ATOM 683 C C . TYR A 1 88 ? 9.195 -4.301 -1.319 1 98.44 88 TYR A C 1
ATOM 685 O O . TYR A 1 88 ? 8.828 -5.016 -0.383 1 98.44 88 TYR A O 1
ATOM 693 N N . THR A 1 89 ? 8.422 -3.434 -2.021 1 98.38 89 THR A N 1
ATOM 694 C CA . THR A 1 89 ? 7.043 -3.201 -1.6 1 98.38 89 THR A CA 1
ATOM 695 C C . THR A 1 89 ? 6.246 -4.504 -1.606 1 98.38 89 THR A C 1
ATOM 697 O O . THR A 1 89 ? 5.387 -4.715 -0.75 1 98.38 89 THR A O 1
ATOM 700 N N . SER A 1 90 ? 6.535 -5.344 -2.555 1 98.81 90 SER A N 1
ATOM 701 C CA . SER A 1 90 ? 5.809 -6.605 -2.66 1 98.81 90 SER A CA 1
ATOM 702 C C . SER A 1 90 ? 6.062 -7.492 -1.446 1 98.81 90 SER A C 1
ATOM 704 O O . SER A 1 90 ? 5.176 -8.234 -1.019 1 98.81 90 SER A O 1
ATOM 706 N N . SER A 1 91 ? 7.289 -7.438 -0.842 1 98.88 91 SER A N 1
ATOM 707 C CA . SER A 1 91 ? 7.559 -8.188 0.382 1 98.88 91 SER A CA 1
ATOM 708 C C . SER A 1 91 ? 6.688 -7.695 1.533 1 98.88 91 SER A C 1
ATOM 710 O O . SER A 1 91 ? 6.113 -8.5 2.268 1 98.88 91 SER A O 1
ATOM 712 N N . LEU A 1 92 ? 6.609 -6.348 1.712 1 98.75 92 LEU A N 1
ATOM 713 C CA . LEU A 1 92 ? 5.746 -5.781 2.744 1 98.75 92 LEU A CA 1
ATOM 714 C C . LEU A 1 92 ? 4.293 -6.18 2.516 1 98.75 92 LEU A C 1
ATOM 716 O O . LEU A 1 92 ? 3.586 -6.543 3.461 1 98.75 92 LEU A O 1
ATOM 720 N N . ALA A 1 93 ? 3.838 -6.121 1.276 1 98.81 93 ALA A N 1
ATOM 721 C CA . ALA A 1 93 ? 2.461 -6.461 0.929 1 98.81 93 ALA A CA 1
ATOM 722 C C . ALA A 1 93 ? 2.168 -7.93 1.221 1 98.81 93 ALA A C 1
ATOM 724 O O . ALA A 1 93 ? 1.12 -8.258 1.78 1 98.81 93 ALA A O 1
ATOM 725 N N . ALA A 1 94 ? 3.092 -8.805 0.81 1 98.88 94 ALA A N 1
ATOM 726 C CA . ALA A 1 94 ? 2.918 -10.227 1.06 1 98.88 94 ALA A CA 1
ATOM 727 C C . ALA A 1 94 ? 2.834 -10.516 2.557 1 98.88 94 ALA A C 1
ATOM 729 O O . ALA A 1 94 ? 1.997 -11.312 2.996 1 98.88 94 ALA A O 1
ATOM 730 N N . ALA A 1 95 ? 3.697 -9.883 3.348 1 98.56 95 ALA A N 1
ATOM 731 C CA . ALA A 1 95 ? 3.654 -10.047 4.797 1 98.56 95 ALA A CA 1
ATOM 732 C C . ALA A 1 95 ? 2.32 -9.578 5.367 1 98.56 95 ALA A C 1
ATOM 734 O O . ALA A 1 95 ? 1.749 -10.219 6.25 1 98.56 95 ALA A O 1
ATOM 735 N N . SER A 1 96 ? 1.852 -8.438 4.859 1 98.06 96 SER A N 1
ATOM 736 C CA . SER A 1 96 ? 0.551 -7.934 5.285 1 98.06 96 SER A CA 1
ATOM 737 C C . SER A 1 96 ? -0.558 -8.938 4.988 1 98.06 96 SER A C 1
ATOM 739 O O . SER A 1 96 ? -1.468 -9.125 5.797 1 98.06 96 SER A O 1
ATOM 741 N N . LEU A 1 97 ? -0.532 -9.539 3.828 1 98.69 97 LEU A N 1
ATOM 742 C CA . LEU A 1 97 ? -1.524 -10.547 3.471 1 98.69 97 LEU A CA 1
ATOM 743 C C . LEU A 1 97 ? -1.455 -11.734 4.422 1 98.69 97 LEU A C 1
ATOM 745 O O . LEU A 1 97 ? -2.488 -12.297 4.797 1 98.69 97 LEU A O 1
ATOM 749 N N . GLN A 1 98 ? -0.252 -12.102 4.812 1 98.44 98 GLN A N 1
ATOM 750 C CA . GLN A 1 98 ? -0.135 -13.188 5.773 1 98.44 98 GLN A CA 1
ATOM 751 C C . GLN A 1 98 ? -0.781 -12.82 7.105 1 98.44 98 GLN A C 1
ATOM 753 O O . GLN A 1 98 ? -1.325 -13.68 7.797 1 98.44 98 GLN A O 1
ATOM 758 N N . ASP A 1 99 ? -0.759 -11.586 7.492 1 97.31 99 ASP A N 1
ATOM 759 C CA . ASP A 1 99 ? -1.37 -11.117 8.734 1 97.31 99 ASP A CA 1
ATOM 760 C C . ASP A 1 99 ? -2.873 -11.391 8.742 1 97.31 99 ASP A C 1
ATOM 762 O O . ASP A 1 99 ? -3.482 -11.516 9.805 1 97.31 99 ASP A O 1
ATOM 766 N N . ILE A 1 100 ? -3.439 -11.492 7.539 1 97.69 100 ILE A N 1
ATOM 767 C CA . ILE A 1 100 ? -4.879 -11.734 7.52 1 97.69 100 ILE A CA 1
ATOM 768 C C . ILE A 1 100 ? -5.156 -13.18 7.102 1 97.69 100 ILE A C 1
ATOM 770 O O . ILE A 1 100 ? -6.223 -13.477 6.555 1 97.69 100 ILE A O 1
ATOM 774 N N . GLY A 1 101 ? -4.223 -14 7.203 1 97.5 101 GLY A N 1
ATOM 775 C CA . GLY A 1 101 ? -4.445 -15.438 7.129 1 97.5 101 GLY A CA 1
ATOM 776 C C . GLY A 1 101 ? -4.129 -16.016 5.762 1 97.5 101 GLY A C 1
ATOM 777 O O . GLY A 1 101 ? -4.375 -17.203 5.512 1 97.5 101 GLY A O 1
ATOM 778 N N . LEU A 1 102 ? -3.635 -15.203 4.875 1 98.38 102 LEU A N 1
ATOM 779 C CA . LEU A 1 102 ? -3.209 -15.719 3.576 1 98.38 102 LEU A CA 1
ATOM 780 C C . LEU A 1 102 ? -1.765 -16.203 3.629 1 98.38 102 LEU A C 1
ATOM 782 O O . LEU A 1 102 ? -0.875 -15.578 3.045 1 98.38 102 LEU A O 1
ATOM 786 N N . TYR A 1 103 ? -1.558 -17.344 4.195 1 97.06 103 TYR A N 1
ATOM 787 C CA . TYR A 1 103 ? -0.254 -17.797 4.668 1 97.06 103 TYR A CA 1
ATOM 788 C C . TYR A 1 103 ? 0.654 -18.156 3.498 1 97.06 103 TYR A C 1
ATOM 790 O O . TYR A 1 103 ? 1.876 -18.219 3.652 1 97.06 103 TYR A O 1
ATOM 798 N N . ARG A 1 104 ? 0.058 -18.391 2.297 1 98.31 104 ARG A N 1
ATOM 799 C CA . ARG A 1 104 ? 0.88 -18.797 1.159 1 98.31 104 ARG A CA 1
ATOM 800 C C . ARG A 1 104 ? 1.293 -17.578 0.331 1 98.31 104 ARG A C 1
ATOM 802 O O . ARG A 1 104 ? 1.96 -17.719 -0.697 1 98.31 104 ARG A O 1
ATOM 809 N N . ALA A 1 105 ? 0.865 -16.391 0.789 1 98.88 105 ALA A N 1
ATOM 810 C CA . ALA A 1 105 ? 1.268 -15.172 0.084 1 98.88 105 ALA A CA 1
ATOM 811 C C . ALA A 1 105 ? 2.781 -14.992 0.13 1 98.88 105 ALA A C 1
ATOM 813 O O . ALA A 1 105 ? 3.41 -15.219 1.166 1 98.88 105 ALA A O 1
ATOM 814 N N . THR A 1 106 ? 3.377 -14.633 -0.967 1 98.88 106 THR A N 1
ATOM 815 C CA . THR A 1 106 ? 4.797 -14.336 -1.09 1 98.88 106 THR A CA 1
ATOM 816 C C . THR A 1 106 ? 5.047 -13.344 -2.223 1 98.88 106 THR A C 1
ATOM 818 O O . THR A 1 106 ? 4.109 -12.734 -2.74 1 98.88 106 THR A O 1
ATOM 821 N N . ASP A 1 107 ? 6.309 -13.062 -2.479 1 98.88 107 ASP A N 1
ATOM 822 C CA . ASP A 1 107 ? 6.637 -12.125 -3.549 1 98.88 107 ASP A CA 1
ATOM 823 C C . ASP A 1 107 ? 7.816 -12.633 -4.379 1 98.88 107 ASP A C 1
ATOM 825 O O . ASP A 1 107 ? 8.367 -13.695 -4.098 1 98.88 107 ASP A O 1
ATOM 829 N N . VAL A 1 108 ? 8.102 -11.93 -5.434 1 98.81 108 VAL A N 1
ATOM 830 C CA . VAL A 1 108 ? 9.141 -12.328 -6.379 1 98.81 108 VAL A CA 1
ATOM 831 C C . VAL A 1 108 ? 10.453 -11.633 -6.031 1 98.81 108 VAL A C 1
ATOM 833 O O . VAL A 1 108 ? 10.508 -10.398 -5.965 1 98.81 108 VAL A O 1
ATOM 836 N N . ILE A 1 109 ? 11.516 -12.461 -5.875 1 98.88 109 ILE A N 1
ATOM 837 C CA . ILE A 1 109 ? 12.844 -11.883 -5.66 1 98.88 109 ILE A CA 1
ATOM 838 C C . ILE A 1 109 ? 13.242 -11.039 -6.867 1 98.88 109 ILE A C 1
ATOM 840 O O . ILE A 1 109 ? 13.219 -11.516 -8 1 98.88 109 ILE A O 1
ATOM 844 N N . GLY A 1 110 ? 13.484 -9.781 -6.645 1 98.56 110 GLY A N 1
ATOM 845 C CA . GLY A 1 110 ? 13.93 -8.898 -7.711 1 98.56 110 GLY A CA 1
ATOM 846 C C . GLY A 1 110 ? 12.781 -8.273 -8.484 1 98.56 110 GLY A C 1
ATOM 847 O O . GLY A 1 110 ? 13 -7.434 -9.359 1 98.56 110 GLY A O 1
ATOM 848 N N . GLY A 1 111 ? 11.578 -8.664 -8.234 1 98.5 111 GLY A N 1
ATOM 849 C CA . GLY A 1 111 ? 10.391 -8.039 -8.797 1 98.5 111 GLY A CA 1
ATOM 850 C C . GLY A 1 111 ? 10.297 -8.172 -10.305 1 98.5 111 GLY A C 1
ATOM 851 O O . GLY A 1 111 ? 10.812 -9.133 -10.883 1 98.5 111 GLY A O 1
ATOM 852 N N . TYR A 1 112 ? 9.555 -7.246 -10.867 1 98.56 112 TYR A N 1
ATOM 853 C CA . TYR A 1 112 ? 9.352 -7.188 -12.312 1 98.56 112 TYR A CA 1
ATOM 854 C C . TYR A 1 112 ? 10.688 -7.129 -13.047 1 98.56 112 TYR A C 1
ATOM 856 O O . TYR A 1 112 ? 10.852 -7.746 -14.102 1 98.56 112 TYR A O 1
ATOM 864 N N . LYS A 1 113 ? 11.617 -6.387 -12.555 1 98.44 113 LYS A N 1
ATOM 865 C CA . LYS A 1 113 ? 12.922 -6.27 -13.195 1 98.44 113 LYS A CA 1
ATOM 866 C C . LYS A 1 113 ? 13.578 -7.637 -13.359 1 98.44 113 LYS A C 1
ATOM 868 O O . LYS A 1 113 ? 14.164 -7.926 -14.406 1 98.44 113 LYS A O 1
ATOM 873 N N . ALA A 1 114 ? 13.477 -8.469 -12.328 1 98.44 114 ALA A N 1
ATOM 874 C CA . ALA A 1 114 ? 14.062 -9.805 -12.398 1 98.44 114 ALA A CA 1
ATOM 875 C C . ALA A 1 114 ? 13.359 -10.656 -13.453 1 98.44 114 ALA A C 1
ATOM 877 O O . ALA A 1 114 ? 14.008 -11.398 -14.188 1 98.44 114 ALA A O 1
ATOM 878 N N . LEU A 1 115 ? 12.055 -10.578 -13.539 1 98 115 LEU A N 1
ATOM 879 C CA . LEU A 1 115 ? 11.297 -11.297 -14.562 1 98 115 LEU A CA 1
ATOM 880 C C . LEU A 1 115 ? 11.719 -10.859 -15.961 1 98 115 LEU A C 1
ATOM 882 O O . LEU A 1 115 ? 11.938 -11.695 -16.844 1 98 115 LEU A O 1
ATOM 886 N N . LYS A 1 116 ? 11.789 -9.562 -16.109 1 97 116 LYS A N 1
ATOM 887 C CA . LYS A 1 116 ? 12.172 -8.992 -17.406 1 97 116 LYS A CA 1
ATOM 888 C C . LYS A 1 116 ? 13.578 -9.438 -17.797 1 97 116 LYS A C 1
ATOM 890 O O . LYS A 1 116 ? 13.805 -9.844 -18.953 1 97 116 LYS A O 1
ATOM 895 N N . ASP A 1 117 ? 14.484 -9.328 -16.875 1 97.12 117 ASP A N 1
ATOM 896 C CA . ASP A 1 117 ? 15.875 -9.695 -17.141 1 97.12 117 ASP A CA 1
ATOM 897 C C . ASP A 1 117 ? 15.977 -11.156 -17.578 1 97.12 117 ASP A C 1
ATOM 899 O O . ASP A 1 117 ? 16.844 -11.508 -18.375 1 97.12 117 ASP A O 1
ATOM 903 N N . LYS A 1 118 ? 15.102 -11.984 -17.031 1 96.56 118 LYS A N 1
ATOM 904 C CA . LYS A 1 118 ? 15.141 -13.414 -17.328 1 96.56 118 LYS A CA 1
ATOM 905 C C . LYS A 1 118 ? 14.227 -13.758 -18.5 1 96.56 118 LYS A C 1
ATOM 907 O O . LYS A 1 118 ? 14.117 -14.922 -18.891 1 96.56 118 LYS A O 1
ATOM 912 N N . GLY A 1 119 ? 13.57 -12.703 -18.969 1 94.62 119 GLY A N 1
ATOM 913 C CA . GLY A 1 119 ? 12.695 -12.914 -20.109 1 94.62 119 GLY A CA 1
ATOM 914 C C . GLY A 1 119 ? 11.398 -13.617 -19.75 1 94.62 119 GLY A C 1
ATOM 915 O O . GLY A 1 119 ? 10.82 -14.32 -20.594 1 94.62 119 GLY A O 1
ATOM 916 N N . ILE A 1 120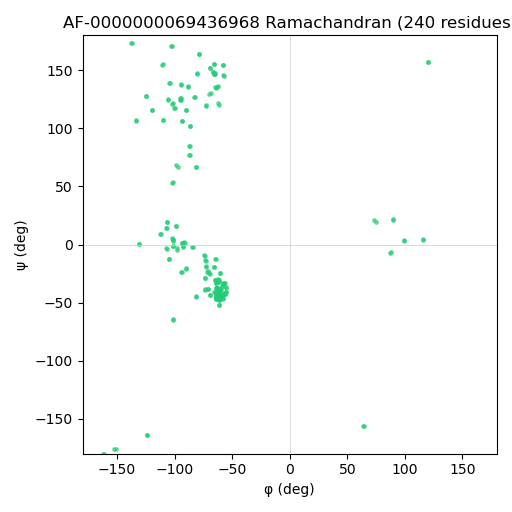 ? 11.062 -13.586 -18.531 1 90.38 120 ILE A N 1
ATOM 917 C CA . ILE A 1 120 ? 9.844 -14.219 -18.031 1 90.38 120 ILE A CA 1
ATOM 918 C C . ILE A 1 120 ? 8.734 -13.18 -17.922 1 90.38 120 ILE A C 1
ATOM 920 O O . ILE A 1 120 ? 8.461 -12.664 -16.828 1 90.38 120 ILE A O 1
ATOM 924 N N . LEU A 1 121 ? 8.289 -12.672 -19 1 84.25 121 LEU A N 1
ATOM 925 C CA . LEU A 1 121 ? 7.211 -11.688 -19 1 84.25 121 LEU A CA 1
ATOM 926 C C . LEU A 1 121 ? 5.883 -12.344 -19.375 1 84.25 121 LEU A C 1
ATOM 928 O O . LEU A 1 121 ? 5.266 -11.984 -20.375 1 84.25 121 LEU A O 1
ATOM 932 N N . ILE A 1 122 ? 5.68 -13.328 -18.625 1 73.38 122 ILE A N 1
ATOM 933 C CA . ILE A 1 122 ? 4.535 -14.172 -18.953 1 73.38 122 ILE A CA 1
ATOM 934 C C . ILE A 1 122 ? 3.258 -13.562 -18.391 1 73.38 122 ILE A C 1
ATOM 936 O O . ILE A 1 122 ? 3.311 -12.734 -17.484 1 73.38 122 ILE A O 1
ATOM 940 N N . MET B 1 1 ? -7.574 -14.094 11.062 1 89.06 1 MET B N 1
ATOM 941 C CA . MET B 1 1 ? -7.816 -12.656 11.086 1 89.06 1 MET B CA 1
ATOM 942 C C . MET B 1 1 ? -8.273 -12.164 9.711 1 89.06 1 MET B C 1
ATOM 944 O O . MET B 1 1 ? -7.836 -12.68 8.688 1 89.06 1 MET B O 1
ATOM 948 N N . THR B 1 2 ? -9.266 -11.219 9.648 1 95.56 2 THR B N 1
ATOM 949 C CA . THR B 1 2 ? -9.797 -10.648 8.422 1 95.56 2 THR B CA 1
ATOM 950 C C . THR B 1 2 ? -9.25 -9.25 8.188 1 95.56 2 THR B C 1
ATOM 952 O O . THR B 1 2 ? -8.523 -8.711 9.031 1 95.56 2 THR B O 1
ATOM 955 N N . ILE B 1 3 ? -9.516 -8.758 7.055 1 97.81 3 ILE B N 1
ATOM 956 C CA . ILE B 1 3 ? -9.102 -7.387 6.773 1 97.81 3 ILE B CA 1
ATOM 957 C C . ILE B 1 3 ? -9.828 -6.426 7.715 1 97.81 3 ILE B C 1
ATOM 959 O O . ILE B 1 3 ? -9.266 -5.398 8.109 1 97.81 3 ILE B O 1
ATOM 963 N N . HIS B 1 4 ? -11.031 -6.781 8.125 1 97.12 4 HIS B N 1
ATOM 964 C CA . HIS B 1 4 ? -11.742 -5.977 9.109 1 97.12 4 HIS B CA 1
ATOM 965 C C . HIS B 1 4 ? -11.008 -5.953 10.445 1 97.12 4 HIS B C 1
ATOM 967 O O . HIS B 1 4 ? -10.883 -4.902 11.078 1 97.12 4 HIS B O 1
ATOM 973 N N . ASP B 1 5 ? -10.516 -7.082 10.875 1 97.94 5 ASP B N 1
ATOM 974 C CA . ASP B 1 5 ? -9.75 -7.184 12.117 1 97.94 5 ASP B CA 1
ATOM 975 C C . ASP B 1 5 ? -8.453 -6.383 12.023 1 97.94 5 ASP B C 1
ATOM 977 O O . ASP B 1 5 ? -8.07 -5.695 12.977 1 97.94 5 ASP B O 1
ATOM 981 N N . LEU B 1 6 ? -7.773 -6.547 10.898 1 98.12 6 LEU B N 1
ATOM 982 C CA . LEU B 1 6 ? -6.527 -5.812 10.695 1 98.12 6 LEU B CA 1
ATOM 983 C C . LEU B 1 6 ? -6.766 -4.309 10.742 1 98.12 6 LEU B C 1
ATOM 985 O O . LEU B 1 6 ? -6 -3.572 11.367 1 98.12 6 LEU B O 1
ATOM 989 N N . LEU B 1 7 ? -7.84 -3.877 10.086 1 98.38 7 LEU B N 1
ATOM 990 C CA . LEU B 1 7 ? -8.195 -2.463 10.07 1 98.38 7 LEU B CA 1
ATOM 991 C C . LEU B 1 7 ? -8.523 -1.971 11.477 1 98.38 7 LEU B C 1
ATOM 993 O O . LEU B 1 7 ? -8.062 -0.905 11.891 1 98.38 7 LEU B O 1
ATOM 997 N N . ALA B 1 8 ? -9.297 -2.744 12.18 1 98.38 8 ALA B N 1
ATOM 998 C CA . ALA B 1 8 ? -9.656 -2.377 13.547 1 98.38 8 ALA B CA 1
ATOM 999 C C . ALA B 1 8 ? -8.414 -2.262 14.43 1 98.38 8 ALA B C 1
ATOM 1001 O O . ALA B 1 8 ? -8.305 -1.342 15.242 1 98.38 8 ALA B O 1
ATOM 1002 N N . SER B 1 9 ? -7.527 -3.209 14.273 1 98.12 9 SER B N 1
ATOM 1003 C CA . SER B 1 9 ? -6.277 -3.176 15.031 1 98.12 9 SER B CA 1
ATOM 1004 C C . SER B 1 9 ? -5.469 -1.925 14.711 1 98.12 9 SER B C 1
ATOM 1006 O O . SER B 1 9 ? -4.969 -1.254 15.609 1 98.12 9 SER B O 1
ATOM 1008 N N . ALA B 1 10 ? -5.316 -1.583 13.445 1 98.31 10 ALA B N 1
ATOM 1009 C CA . ALA B 1 10 ? -4.609 -0.375 13.023 1 98.31 10 ALA B CA 1
ATOM 1010 C C . ALA B 1 10 ? -5.246 0.872 13.633 1 98.31 10 ALA B C 1
ATOM 1012 O O . ALA B 1 10 ? -4.555 1.711 14.211 1 98.31 10 ALA B O 1
ATOM 1013 N N . ARG B 1 11 ? -6.566 0.943 13.555 1 98.62 11 ARG B N 1
ATOM 1014 C CA . ARG B 1 11 ? -7.285 2.123 14.031 1 98.62 11 ARG B CA 1
ATOM 1015 C C . ARG B 1 11 ? -7.215 2.234 15.547 1 98.62 11 ARG B C 1
ATOM 1017 O O . ARG B 1 11 ? -7.277 3.336 16.094 1 98.62 11 ARG B O 1
ATOM 1024 N N . GLY B 1 12 ? -7.023 1.094 16.203 1 98.12 12 GLY B N 1
ATOM 1025 C CA . GLY B 1 12 ? -6.898 1.089 17.656 1 98.12 12 GLY B CA 1
ATOM 1026 C C . GLY B 1 12 ? -5.652 1.802 18.141 1 98.12 12 GLY B C 1
ATOM 1027 O O . GLY B 1 12 ? -5.609 2.264 19.281 1 98.12 12 GLY B O 1
ATOM 1028 N N . ARG B 1 13 ? -4.688 1.986 17.312 1 96.94 13 ARG B N 1
ATOM 1029 C CA . ARG B 1 13 ? -3.43 2.598 17.719 1 96.94 13 ARG B CA 1
ATOM 1030 C C . ARG B 1 13 ? -3.311 4.02 17.188 1 96.94 13 ARG B C 1
ATOM 1032 O O . ARG B 1 13 ? -2.342 4.723 17.484 1 96.94 13 ARG B O 1
ATOM 1039 N N . LEU B 1 14 ? -4.277 4.441 16.406 1 98.69 14 LEU B N 1
ATOM 1040 C CA . LEU B 1 14 ? -4.223 5.754 15.773 1 98.69 14 LEU B CA 1
ATOM 1041 C C . LEU B 1 14 ? -5.156 6.734 16.469 1 98.69 14 LEU B C 1
ATOM 1043 O O . LEU B 1 14 ? -6.238 6.355 16.922 1 98.69 14 LEU B O 1
ATOM 1047 N N . ARG B 1 15 ? -4.73 7.977 16.672 1 98.25 15 ARG B N 1
ATOM 1048 C CA . ARG B 1 15 ? -5.637 9.102 16.891 1 98.25 15 ARG B CA 1
ATOM 1049 C C . ARG B 1 15 ? -6.074 9.719 15.57 1 98.25 15 ARG B C 1
ATOM 1051 O O . ARG B 1 15 ? -5.477 10.688 15.102 1 98.25 15 ARG B O 1
ATOM 1058 N N . ARG B 1 16 ? -7.082 9.109 15.031 1 98.81 16 ARG B N 1
ATOM 1059 C CA . ARG B 1 16 ? -7.488 9.508 13.688 1 98.81 16 ARG B CA 1
ATOM 1060 C C . ARG B 1 16 ? -8.047 10.93 13.688 1 98.81 16 ARG B C 1
ATOM 1062 O O . ARG B 1 16 ? -8.719 11.344 14.633 1 98.81 16 ARG B O 1
ATOM 1069 N N . LEU B 1 17 ? -7.855 11.578 12.641 1 98.75 17 LEU B N 1
ATOM 1070 C CA . LEU B 1 17 ? -8.148 13.008 12.539 1 98.75 17 LEU B CA 1
ATOM 1071 C C . LEU B 1 17 ? -9.492 13.242 11.852 1 98.75 17 LEU B C 1
ATOM 1073 O O . LEU B 1 17 ? -9.672 12.852 10.695 1 98.75 17 LEU B O 1
ATOM 1077 N N . PRO B 1 18 ? -10.453 13.859 12.609 1 98.75 18 PRO B N 1
ATOM 1078 C CA . PRO B 1 18 ? -11.648 14.297 11.883 1 98.75 18 PRO B CA 1
ATOM 1079 C C . PRO B 1 18 ? -11.328 15.266 10.742 1 98.75 18 PRO B C 1
ATOM 1081 O O . PRO B 1 18 ? -10.422 16.094 10.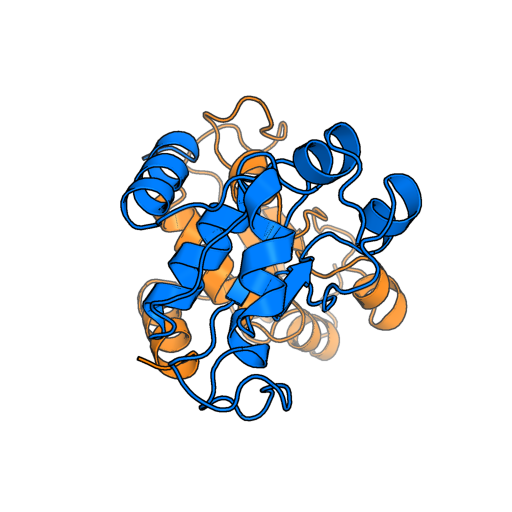867 1 98.75 18 PRO B O 1
ATOM 1084 N N . ALA B 1 19 ? -12.133 15.117 9.703 1 98.31 19 ALA B N 1
ATOM 1085 C CA . ALA B 1 19 ? -11.883 15.906 8.5 1 98.31 19 ALA B CA 1
ATOM 1086 C C . ALA B 1 19 ? -11.836 17.406 8.82 1 98.31 19 ALA B C 1
ATOM 1088 O O . ALA B 1 19 ? -11 18.125 8.289 1 98.31 19 ALA B O 1
ATOM 1089 N N . ASP B 1 20 ? -12.641 17.828 9.695 1 97.81 20 ASP B N 1
ATOM 1090 C CA . ASP B 1 20 ? -12.766 19.266 9.977 1 97.81 20 ASP B CA 1
ATOM 1091 C C . ASP B 1 20 ? -11.555 19.766 10.758 1 97.81 20 ASP B C 1
ATOM 1093 O O . ASP B 1 20 ? -11.352 20.984 10.883 1 97.81 20 ASP B O 1
ATOM 1097 N N . GLU B 1 21 ? -10.719 18.906 11.234 1 98.12 21 GLU B N 1
ATOM 1098 C CA . GLU B 1 21 ? -9.531 19.297 11.984 1 98.12 21 GLU B CA 1
ATOM 1099 C C . GLU B 1 21 ? -8.289 19.312 11.094 1 98.12 21 GLU B C 1
ATOM 1101 O O . GLU B 1 21 ? -7.211 19.719 11.523 1 98.12 21 GLU B O 1
ATOM 1106 N N . VAL B 1 22 ? -8.422 18.922 9.844 1 98.06 22 VAL B N 1
ATOM 1107 C CA . VAL B 1 22 ? -7.285 18.812 8.93 1 98.06 22 VAL B CA 1
ATOM 1108 C C . VAL B 1 22 ? -6.668 20.203 8.727 1 98.06 22 VAL B C 1
ATOM 1110 O O . VAL B 1 22 ? -5.449 20.359 8.828 1 98.06 22 VAL B O 1
ATOM 1113 N N . PRO B 1 23 ? -7.5 21.297 8.539 1 97.31 23 PRO B N 1
ATOM 1114 C CA . PRO B 1 23 ? -6.883 22.625 8.367 1 97.31 23 PRO B CA 1
ATOM 1115 C C . PRO B 1 23 ? -6.059 23.047 9.578 1 97.31 23 PRO B C 1
ATOM 1117 O O . PRO B 1 23 ? -4.973 23.609 9.422 1 97.31 23 PRO B O 1
ATOM 1120 N N . THR B 1 24 ? -6.555 22.797 10.734 1 97.75 24 THR B N 1
ATOM 1121 C CA . THR B 1 24 ? -5.828 23.141 11.961 1 97.75 24 THR B CA 1
ATOM 1122 C C . THR B 1 24 ? -4.523 22.359 12.047 1 97.75 24 THR B C 1
ATOM 1124 O O . THR B 1 24 ? -3.486 22.906 12.422 1 97.75 24 THR B O 1
ATOM 1127 N N . ALA B 1 25 ? -4.527 21.062 11.734 1 97.94 25 ALA B N 1
ATOM 1128 C CA . ALA B 1 25 ? -3.326 20.234 11.734 1 97.94 25 ALA B CA 1
ATOM 1129 C C . ALA B 1 25 ? -2.285 20.766 10.758 1 97.94 25 ALA B C 1
ATOM 1131 O O . ALA B 1 25 ? -1.1 20.844 11.086 1 97.94 25 ALA B O 1
ATOM 1132 N N . LEU B 1 26 ? -2.748 21.141 9.57 1 97.12 26 LEU B N 1
ATOM 1133 C CA . LEU B 1 26 ? -1.844 21.719 8.578 1 97.12 26 LEU B CA 1
ATOM 1134 C C . LEU B 1 26 ? -1.232 23.016 9.086 1 97.12 26 LEU B C 1
ATOM 1136 O O . LEU B 1 26 ? -0.046 23.281 8.875 1 97.12 26 LEU B O 1
ATOM 1140 N N . GLY B 1 27 ? -2.076 23.734 9.742 1 96.5 27 GLY B N 1
ATOM 1141 C CA . GLY B 1 27 ? -1.628 25 10.305 1 96.5 27 GLY B CA 1
ATOM 1142 C C . GLY B 1 27 ? -0.522 24.844 11.328 1 96.5 27 GLY B C 1
ATOM 1143 O O . GLY B 1 27 ? 0.342 25.703 11.461 1 96.5 27 GLY B O 1
ATOM 1144 N N . ARG B 1 28 ? -0.524 23.75 12.047 1 96.69 28 ARG B N 1
ATOM 1145 C CA . ARG B 1 28 ? 0.491 23.562 13.078 1 96.69 28 ARG B CA 1
ATOM 1146 C C . ARG B 1 28 ? 1.707 22.828 12.523 1 96.69 28 ARG B C 1
ATOM 1148 O O . ARG B 1 28 ? 2.615 22.469 13.273 1 96.69 28 ARG B O 1
ATOM 1155 N N . GLY B 1 29 ? 1.689 22.5 11.188 1 97 29 GLY B N 1
ATOM 1156 C CA . GLY B 1 29 ? 2.912 22.016 10.562 1 97 29 GLY B CA 1
ATOM 1157 C C . GLY B 1 29 ? 2.811 20.578 10.078 1 97 29 GLY B C 1
ATOM 1158 O O . GLY B 1 29 ? 3.789 20.016 9.586 1 97 29 GLY B O 1
ATOM 1159 N N . ALA B 1 30 ? 1.622 19.969 10.195 1 98.25 30 ALA B N 1
ATOM 1160 C CA . ALA B 1 30 ? 1.433 18.609 9.68 1 98.25 30 ALA B CA 1
ATOM 1161 C C . ALA B 1 30 ? 1.48 18.594 8.156 1 98.25 30 ALA B C 1
ATOM 1163 O O . ALA B 1 30 ? 1.233 19.609 7.508 1 98.25 30 ALA B O 1
ATOM 1164 N N . PHE B 1 31 ? 1.882 17.484 7.562 1 98.62 31 PHE B N 1
ATOM 1165 C CA . PHE B 1 31 ? 1.814 17.266 6.125 1 98.62 31 PHE B CA 1
ATOM 1166 C C . PHE B 1 31 ? 0.686 16.297 5.781 1 98.62 31 PHE B C 1
ATOM 1168 O O . PHE B 1 31 ? 0.592 15.211 6.359 1 98.62 31 PHE B O 1
ATOM 1175 N N . LEU B 1 32 ? -0.175 16.703 4.957 1 98.62 32 LEU B N 1
ATOM 1176 C CA . LEU B 1 32 ? -1.179 15.812 4.371 1 98.62 32 LEU B CA 1
ATOM 1177 C C . LEU B 1 32 ? -0.604 15.047 3.182 1 98.62 32 LEU B C 1
ATOM 1179 O O . LEU B 1 32 ? 0.024 15.641 2.303 1 98.62 32 LEU B O 1
ATOM 1183 N N . VAL B 1 33 ? -0.742 13.727 3.221 1 98.88 33 VAL B N 1
ATOM 1184 C CA . VAL B 1 33 ? -0.202 12.883 2.162 1 98.88 33 VAL B CA 1
ATOM 1185 C C . VAL B 1 33 ? -1.333 12.102 1.496 1 98.88 33 VAL B C 1
ATOM 1187 O O . VAL B 1 33 ? -2.014 11.305 2.146 1 98.88 33 VAL B O 1
ATOM 1190 N N . ASP B 1 34 ? -1.598 12.336 0.233 1 98.75 34 ASP B N 1
ATOM 1191 C CA . ASP B 1 34 ? -2.598 11.625 -0.551 1 98.75 34 ASP B CA 1
ATOM 1192 C C . ASP B 1 34 ? -1.988 10.398 -1.229 1 98.75 34 ASP B C 1
ATOM 1194 O O . ASP B 1 34 ? -1.158 10.531 -2.131 1 98.75 34 ASP B O 1
ATOM 1198 N N . ILE B 1 35 ? -2.471 9.227 -0.834 1 98.81 35 ILE B N 1
ATOM 1199 C CA . ILE B 1 35 ? -1.829 8.008 -1.306 1 98.81 35 ILE B CA 1
ATOM 1200 C C . ILE B 1 35 ? -2.656 7.387 -2.43 1 98.81 35 ILE B C 1
ATOM 1202 O O . ILE B 1 35 ? -2.344 6.297 -2.914 1 98.81 35 ILE B O 1
ATOM 1206 N N . ARG B 1 36 ? -3.752 8.031 -2.922 1 98.56 36 ARG B N 1
ATOM 1207 C CA . ARG B 1 36 ? -4.613 7.504 -3.977 1 98.56 36 ARG B CA 1
ATOM 1208 C C . ARG B 1 36 ? -3.865 7.41 -5.301 1 98.56 36 ARG B C 1
ATOM 1210 O O . ARG B 1 36 ? -2.969 8.211 -5.57 1 98.56 36 ARG B O 1
ATOM 1217 N N . PRO B 1 37 ? -4.246 6.395 -6.059 1 98.06 37 PRO B N 1
ATOM 1218 C CA . PRO B 1 37 ? -3.688 6.344 -7.41 1 98.06 37 PRO B CA 1
ATOM 1219 C C . PRO B 1 37 ? -4.004 7.598 -8.227 1 98.06 37 PRO B C 1
ATOM 1221 O O . PRO B 1 37 ? -5.035 8.234 -8.008 1 98.06 37 PRO B O 1
ATOM 1224 N N . ALA B 1 38 ? -3.152 7.863 -9.18 1 97.31 38 ALA B N 1
ATOM 1225 C CA . ALA B 1 38 ? -3.293 9.047 -10.023 1 97.31 38 ALA B CA 1
ATOM 1226 C C . ALA B 1 38 ? -4.648 9.07 -10.727 1 97.31 38 ALA B C 1
ATOM 1228 O O . ALA B 1 38 ? -5.301 10.109 -10.805 1 97.31 38 ALA B O 1
ATOM 1229 N N . ALA B 1 39 ? -5.066 7.922 -11.227 1 97 39 ALA B N 1
ATOM 1230 C CA . ALA B 1 39 ? -6.336 7.852 -11.945 1 97 39 ALA B CA 1
ATOM 1231 C C . ALA B 1 39 ? -7.508 8.195 -11.031 1 97 39 ALA B C 1
ATOM 1233 O O . ALA B 1 39 ? -8.469 8.844 -11.453 1 97 39 ALA B O 1
ATOM 1234 N N . GLN B 1 40 ? -7.414 7.777 -9.836 1 97.62 40 GLN B N 1
ATOM 1235 C CA . GLN B 1 40 ? -8.469 8.062 -8.867 1 97.62 40 GLN B CA 1
ATOM 1236 C C . GLN B 1 40 ? -8.508 9.539 -8.508 1 97.62 40 GLN B C 1
ATOM 1238 O O . GLN B 1 40 ? -9.578 10.133 -8.391 1 97.62 40 GLN B O 1
ATOM 1243 N N . ARG B 1 41 ? -7.359 10.18 -8.273 1 97.62 41 ARG B N 1
ATOM 1244 C CA . ARG B 1 41 ? -7.305 11.617 -8.008 1 97.62 41 ARG B CA 1
ATOM 1245 C C . ARG B 1 41 ? -7.859 12.406 -9.188 1 97.62 41 ARG B C 1
ATOM 1247 O O . ARG B 1 41 ? -8.586 13.383 -9 1 97.62 41 ARG B O 1
ATOM 1254 N N . ALA B 1 42 ? -7.531 11.93 -10.406 1 97.38 42 ALA B N 1
ATOM 1255 C CA . ALA B 1 42 ? -8.023 12.594 -11.602 1 97.38 42 ALA B CA 1
ATOM 1256 C C . ALA B 1 42 ? -9.547 12.531 -11.688 1 97.38 42 ALA B C 1
ATOM 1258 O O . ALA B 1 42 ? -10.195 13.5 -12.07 1 97.38 42 ALA B O 1
ATOM 1259 N N . GLU B 1 43 ? -10.094 11.453 -11.289 1 97.88 43 GLU B N 1
ATOM 1260 C CA . GLU B 1 43 ? -11.531 11.219 -11.398 1 97.88 43 GLU B CA 1
ATOM 1261 C C . GLU B 1 43 ? -12.281 11.891 -10.25 1 97.88 43 GLU B C 1
ATOM 1263 O O . GLU B 1 43 ? -13.305 12.539 -10.477 1 97.88 43 GLU B O 1
ATOM 1268 N N . GLU B 1 44 ? -11.773 11.742 -9.078 1 97.31 44 GLU B N 1
ATOM 1269 C CA . GLU B 1 44 ? -12.531 12.109 -7.891 1 97.31 44 GLU B CA 1
ATOM 1270 C C . GLU B 1 44 ? -12.211 13.539 -7.453 1 97.31 44 GLU B C 1
ATOM 1272 O O . GLU B 1 44 ? -12.992 14.164 -6.73 1 97.31 44 GLU B O 1
ATOM 1277 N N . GLY B 1 45 ? -11.055 13.984 -7.84 1 96.69 45 GLY B N 1
ATOM 1278 C CA . GLY B 1 45 ? -10.594 15.289 -7.406 1 96.69 45 GLY B CA 1
ATOM 1279 C C . GLY B 1 45 ? -9.297 15.234 -6.617 1 96.69 45 GLY B C 1
ATOM 1280 O O . GLY B 1 45 ? -8.945 14.188 -6.074 1 96.69 45 GLY B O 1
ATOM 1281 N N . GLU B 1 46 ? -8.578 16.391 -6.602 1 95.19 46 GLU B N 1
ATOM 1282 C CA . GLU B 1 46 ? -7.293 16.516 -5.922 1 95.19 46 GLU B CA 1
ATOM 1283 C C . GLU B 1 46 ? -7.402 17.422 -4.695 1 95.19 46 GLU B C 1
ATOM 1285 O O . GLU B 1 46 ? -8.328 18.234 -4.594 1 95.19 46 GLU B O 1
ATOM 1290 N N . VAL B 1 47 ? -6.52 17.188 -3.777 1 94.75 47 VAL B N 1
ATOM 1291 C CA . VAL B 1 47 ? -6.355 18.062 -2.623 1 94.75 47 VAL B CA 1
ATOM 1292 C C . VAL B 1 47 ? -5.145 18.969 -2.83 1 94.75 47 VAL B C 1
ATOM 1294 O O . VAL B 1 47 ? -4.016 18.5 -2.965 1 94.75 47 VAL B O 1
ATOM 1297 N N . ILE B 1 48 ? -5.312 20.281 -2.809 1 91.12 48 ILE B N 1
ATOM 1298 C CA . ILE B 1 48 ? -4.352 21.281 -3.262 1 91.12 48 ILE B CA 1
ATOM 1299 C C . ILE B 1 48 ? -3.086 21.203 -2.408 1 91.12 48 ILE B C 1
ATOM 1301 O O . ILE B 1 48 ? -1.973 21.172 -2.938 1 91.12 48 ILE B O 1
ATOM 1305 N N . ASN B 1 49 ? -3.137 21.109 -1.114 1 93.38 49 ASN B N 1
ATOM 1306 C CA . ASN B 1 49 ? -1.987 21.219 -0.221 1 93.38 49 ASN B CA 1
ATOM 1307 C C . ASN B 1 49 ? -1.47 19.844 0.19 1 93.38 49 ASN B C 1
ATOM 1309 O O . ASN B 1 49 ? -0.634 19.734 1.088 1 93.38 49 ASN B O 1
ATOM 1313 N N . ALA B 1 50 ? -1.886 18.828 -0.526 1 97.38 50 ALA B N 1
ATOM 1314 C CA . ALA B 1 50 ? -1.453 17.484 -0.151 1 97.38 50 ALA B CA 1
ATOM 1315 C C . ALA B 1 50 ? -0.217 17.078 -0.942 1 97.38 50 ALA B C 1
ATOM 1317 O O . ALA B 1 50 ? -0.119 17.344 -2.141 1 97.38 50 ALA B O 1
ATOM 1318 N N . LEU B 1 51 ? 0.757 16.438 -0.243 1 98.25 51 LEU B N 1
ATOM 1319 C CA . LEU B 1 51 ? 1.797 15.695 -0.938 1 98.25 51 LEU B CA 1
ATOM 1320 C C . LEU B 1 51 ? 1.222 14.438 -1.582 1 98.25 51 LEU B C 1
ATOM 1322 O O . LEU B 1 51 ? 0.452 13.711 -0.952 1 98.25 51 LEU B O 1
ATOM 1326 N N . VAL B 1 52 ? 1.494 14.227 -2.822 1 98.25 52 VAL B N 1
ATOM 1327 C CA . VAL B 1 52 ? 1.053 13.016 -3.502 1 98.25 52 VAL B CA 1
ATOM 1328 C C . VAL B 1 52 ? 2.15 11.953 -3.432 1 98.25 52 VAL B C 1
ATOM 1330 O O . VAL B 1 52 ? 3.199 12.102 -4.062 1 98.25 52 VAL B O 1
ATOM 1333 N N . ILE B 1 53 ? 1.993 10.93 -2.631 1 98.5 53 ILE B N 1
ATOM 1334 C CA . ILE B 1 53 ? 2.895 9.797 -2.48 1 98.5 53 ILE B CA 1
ATOM 1335 C C . ILE B 1 53 ? 2.094 8.5 -2.488 1 98.5 53 ILE B C 1
ATOM 1337 O O . ILE B 1 53 ? 1.423 8.172 -1.507 1 98.5 53 ILE B O 1
ATOM 1341 N N . GLU B 1 54 ? 2.174 7.773 -3.574 1 97.19 54 GLU B N 1
ATOM 1342 C CA . GLU B 1 54 ? 1.384 6.551 -3.666 1 97.19 54 GLU B CA 1
ATOM 1343 C C . GLU B 1 54 ? 1.851 5.516 -2.645 1 97.19 54 GLU B C 1
ATOM 1345 O O . GLU B 1 54 ? 3.014 5.52 -2.236 1 97.19 54 GLU B O 1
ATOM 1350 N N . ARG B 1 55 ? 1.001 4.625 -2.275 1 97.5 55 ARG B N 1
ATOM 1351 C CA . ARG B 1 55 ? 1.154 3.717 -1.144 1 97.5 55 ARG B CA 1
ATOM 1352 C C . ARG B 1 55 ? 2.428 2.887 -1.275 1 97.5 55 ARG B C 1
ATOM 1354 O O . ARG B 1 55 ? 3.09 2.596 -0.278 1 97.5 55 ARG B O 1
ATOM 1361 N N . ASN B 1 56 ? 2.85 2.529 -2.477 1 98 56 ASN B N 1
ATOM 1362 C CA . ASN B 1 56 ? 3.945 1.596 -2.721 1 98 56 ASN B CA 1
ATOM 1363 C C . ASN B 1 56 ? 5.277 2.152 -2.223 1 98 56 ASN B C 1
ATOM 1365 O O . ASN B 1 56 ? 6.156 1.393 -1.815 1 98 56 ASN B O 1
ATOM 1369 N N . VAL B 1 57 ? 5.426 3.484 -2.256 1 98.06 57 VAL B N 1
ATOM 1370 C CA . VAL B 1 57 ? 6.734 4.051 -1.929 1 98.06 57 VAL B CA 1
ATOM 1371 C C . VAL B 1 57 ? 6.648 4.816 -0.61 1 98.06 57 VAL B C 1
ATOM 1373 O O . VAL B 1 57 ? 7.629 5.422 -0.175 1 98.06 57 VAL B O 1
ATOM 1376 N N . LEU B 1 58 ? 5.566 4.734 0.115 1 98.75 58 LEU B N 1
ATOM 1377 C CA . LEU B 1 58 ? 5.234 5.613 1.231 1 98.75 58 LEU B CA 1
ATOM 1378 C C . LEU B 1 58 ? 6.273 5.496 2.34 1 98.75 58 LEU B C 1
ATOM 1380 O O . LEU B 1 58 ? 6.855 6.5 2.76 1 98.75 58 LEU B O 1
ATOM 1384 N N . GLU B 1 59 ? 6.547 4.25 2.76 1 98.75 59 GLU B N 1
ATOM 1385 C CA . GLU B 1 59 ? 7.473 4.051 3.869 1 98.75 59 GLU B CA 1
ATOM 1386 C C . GLU B 1 59 ? 8.875 4.543 3.516 1 98.75 59 GLU B C 1
ATOM 1388 O O . GLU B 1 59 ? 9.547 5.168 4.34 1 98.75 59 GLU B O 1
ATOM 1393 N N . TRP B 1 60 ? 9.281 4.352 2.297 1 98.69 60 TRP B N 1
ATOM 1394 C CA . TRP B 1 60 ? 10.617 4.746 1.866 1 98.69 60 TRP B CA 1
ATOM 1395 C C . TRP B 1 60 ? 10.734 6.266 1.777 1 98.69 60 TRP B C 1
ATOM 1397 O O . TRP B 1 60 ? 11.781 6.832 2.09 1 98.69 60 TRP B O 1
ATOM 1407 N N . ARG B 1 61 ? 9.711 6.898 1.326 1 98.81 61 ARG B N 1
ATOM 1408 C CA . ARG B 1 61 ? 9.734 8.344 1.15 1 98.81 61 ARG B CA 1
ATOM 1409 C C . ARG B 1 61 ? 9.656 9.062 2.494 1 98.81 61 ARG B C 1
ATOM 1411 O O . ARG B 1 61 ? 10.195 10.164 2.65 1 98.81 61 ARG B O 1
ATOM 1418 N N . LEU B 1 62 ? 8.992 8.406 3.52 1 98.81 62 LEU B N 1
ATOM 1419 C CA . LEU B 1 62 ? 8.711 9.164 4.734 1 98.81 62 LEU B CA 1
ATOM 1420 C C . LEU B 1 62 ? 9.656 8.758 5.859 1 98.81 62 LEU B C 1
ATOM 1422 O O . LEU B 1 62 ? 9.75 9.445 6.879 1 98.81 62 LEU B O 1
ATOM 1426 N N . ASP B 1 63 ? 10.398 7.664 5.723 1 98.81 63 ASP B N 1
ATOM 1427 C CA . ASP B 1 63 ? 11.406 7.277 6.703 1 98.81 63 ASP B CA 1
ATOM 1428 C C . ASP B 1 63 ? 12.625 8.195 6.633 1 98.81 63 ASP B C 1
ATOM 1430 O O . ASP B 1 63 ? 13.336 8.219 5.625 1 98.81 63 ASP B O 1
ATOM 1434 N N . PRO B 1 64 ? 12.883 8.883 7.789 1 98.25 64 PRO B N 1
ATOM 1435 C CA . PRO B 1 64 ? 14.008 9.812 7.758 1 98.25 64 PRO B CA 1
ATOM 1436 C C . PRO B 1 64 ? 15.352 9.117 7.547 1 98.25 64 PRO B C 1
ATOM 1438 O O . PRO B 1 64 ? 16.344 9.758 7.207 1 98.25 64 PRO B O 1
ATOM 1441 N N . GLU B 1 65 ? 15.406 7.84 7.656 1 97.56 65 GLU B N 1
ATOM 1442 C CA . GLU B 1 65 ? 16.656 7.102 7.531 1 97.56 65 GLU B CA 1
ATOM 1443 C C . GLU B 1 65 ? 16.781 6.453 6.156 1 97.56 65 GLU B C 1
ATOM 1445 O O . GLU B 1 65 ? 17.781 5.773 5.871 1 97.56 65 GLU B O 1
ATOM 1450 N N . SER B 1 66 ? 15.805 6.621 5.355 1 98.19 66 SER B N 1
ATOM 1451 C CA . SER B 1 66 ? 15.812 6.047 4.012 1 98.19 66 SER B CA 1
ATOM 1452 C C . SER B 1 66 ? 16.641 6.902 3.055 1 98.19 66 SER B C 1
ATOM 1454 O O . SER B 1 66 ? 16.625 8.133 3.135 1 98.19 66 SER B O 1
ATOM 1456 N N . ASP B 1 67 ? 17.297 6.258 2.086 1 96.88 67 ASP B N 1
ATOM 1457 C CA . ASP B 1 67 ? 18.016 6.973 1.039 1 96.88 67 ASP B CA 1
ATOM 1458 C C . ASP B 1 67 ? 17.047 7.613 0.045 1 96.88 67 ASP B C 1
ATOM 1460 O O . ASP B 1 67 ? 17.438 8.484 -0.738 1 96.88 67 ASP B O 1
ATOM 1464 N N . ALA B 1 68 ? 15.781 7.215 0.081 1 97.94 68 ALA B N 1
ATOM 1465 C CA . ALA B 1 68 ? 14.789 7.699 -0.878 1 97.94 68 ALA B CA 1
ATOM 1466 C C . ALA B 1 68 ? 13.828 8.688 -0.224 1 97.94 68 ALA B C 1
ATOM 1468 O O . ALA B 1 68 ? 12.773 9 -0.779 1 97.94 68 ALA B O 1
ATOM 1469 N N . ARG B 1 69 ? 14.188 9.195 0.996 1 98.38 69 ARG B N 1
ATOM 1470 C CA . ARG B 1 69 ? 13.297 10.078 1.74 1 98.38 69 ARG B CA 1
ATOM 1471 C C . ARG B 1 69 ? 13.086 11.398 0.998 1 98.38 69 ARG B C 1
ATOM 1473 O O . ARG B 1 69 ? 13.961 11.852 0.26 1 98.38 69 ARG B O 1
ATOM 1480 N N . ILE B 1 70 ? 11.93 11.969 1.118 1 98.69 70 ILE B N 1
ATOM 1481 C CA . ILE B 1 70 ? 11.688 13.312 0.61 1 98.69 70 ILE B CA 1
ATOM 1482 C C . ILE B 1 70 ? 12.258 14.344 1.58 1 98.69 70 ILE B C 1
ATOM 1484 O O . ILE B 1 70 ? 12.5 14.039 2.75 1 98.69 70 ILE B O 1
ATOM 1488 N N . PRO B 1 71 ? 12.414 15.555 1.155 1 98 71 PRO B N 1
ATOM 1489 C CA . PRO B 1 71 ? 13.031 16.578 2.01 1 98 71 PRO B CA 1
ATOM 1490 C C . PRO B 1 71 ? 12.227 16.844 3.281 1 98 71 PRO B C 1
ATOM 1492 O O . PRO B 1 71 ? 12.797 17.141 4.328 1 98 71 PRO B O 1
ATOM 1495 N N . GLN B 1 72 ? 10.922 16.688 3.268 1 98.25 72 GLN B N 1
ATOM 1496 C CA . GLN B 1 72 ? 10.055 16.969 4.41 1 98.25 72 GLN B CA 1
ATOM 1497 C C . GLN B 1 72 ? 10.234 15.914 5.5 1 98.25 72 GLN B C 1
ATOM 1499 O O . GLN B 1 72 ? 9.859 16.141 6.652 1 98.25 72 GLN B O 1
ATOM 1504 N N . ALA B 1 73 ? 10.719 14.703 5.102 1 98.31 73 ALA B N 1
ATOM 1505 C CA . ALA B 1 73 ? 10.914 13.617 6.059 1 98.31 73 ALA B CA 1
ATOM 1506 C C . ALA B 1 73 ? 12.234 13.773 6.809 1 98.31 73 ALA B C 1
ATOM 1508 O O . ALA B 1 73 ? 13.094 12.891 6.75 1 98.31 73 ALA B O 1
ATOM 1509 N N . GLY B 1 74 ? 12.32 14.836 7.633 1 96.12 74 GLY B N 1
ATOM 1510 C CA . GLY B 1 74 ? 13.594 15.227 8.219 1 96.12 74 GLY B CA 1
ATOM 1511 C C . GLY B 1 74 ? 13.867 14.555 9.555 1 96.12 74 GLY B C 1
ATOM 1512 O O . GLY B 1 74 ? 15.008 14.523 10.016 1 96.12 74 GLY B O 1
ATOM 1513 N N . ASN B 1 75 ? 12.891 14.117 10.148 1 96.56 75 ASN B N 1
ATOM 1514 C CA . ASN B 1 75 ? 13.031 13.445 11.438 1 96.56 75 ASN B CA 1
ATOM 1515 C C . ASN B 1 75 ? 11.789 12.625 11.773 1 96.56 75 ASN B C 1
ATOM 1517 O O . ASN B 1 75 ? 10.844 12.57 10.992 1 96.56 75 ASN B O 1
ATOM 1521 N N . HIS B 1 76 ? 11.805 11.977 12.914 1 96.75 76 HIS B N 1
ATOM 1522 C CA . HIS B 1 76 ? 10.734 11.055 13.289 1 96.75 76 HIS B CA 1
ATOM 1523 C C . HIS B 1 76 ? 9.562 11.789 13.922 1 96.75 76 HIS B C 1
ATOM 1525 O O . HIS B 1 76 ? 8.508 11.195 14.164 1 96.75 76 HIS B O 1
ATOM 1531 N N . ASP B 1 77 ? 9.664 13.109 14.086 1 96.88 77 ASP B N 1
ATOM 1532 C CA . ASP B 1 77 ? 8.641 13.844 14.828 1 96.88 77 ASP B CA 1
ATOM 1533 C C . ASP B 1 77 ? 7.684 14.555 13.875 1 96.88 77 ASP B C 1
ATOM 1535 O O . ASP B 1 77 ? 6.777 15.258 14.312 1 96.88 77 ASP B O 1
ATOM 1539 N N . VAL B 1 78 ? 7.883 14.359 12.578 1 98.19 78 VAL B N 1
ATOM 1540 C CA . VAL B 1 78 ? 7 14.984 11.602 1 98.19 78 VAL B CA 1
ATOM 1541 C C . VAL B 1 78 ? 5.582 14.43 11.75 1 98.19 78 VAL B C 1
ATOM 1543 O O . VAL B 1 78 ? 5.398 13.227 11.922 1 98.19 78 VAL B O 1
ATOM 1546 N N . GLU B 1 79 ? 4.578 15.273 11.734 1 98.69 79 GLU B N 1
ATOM 1547 C CA . GLU B 1 79 ? 3.18 14.852 11.758 1 98.69 79 GLU B CA 1
ATOM 1548 C C . GLU B 1 79 ? 2.662 14.57 10.352 1 98.69 79 GLU B C 1
ATOM 1550 O O . GLU B 1 79 ? 2.361 15.492 9.594 1 98.69 79 GLU B O 1
ATOM 1555 N N . TRP B 1 80 ? 2.594 13.289 10.031 1 98.88 80 TRP B N 1
ATOM 1556 C CA . TRP B 1 80 ? 2.066 12.852 8.742 1 98.88 80 TRP B CA 1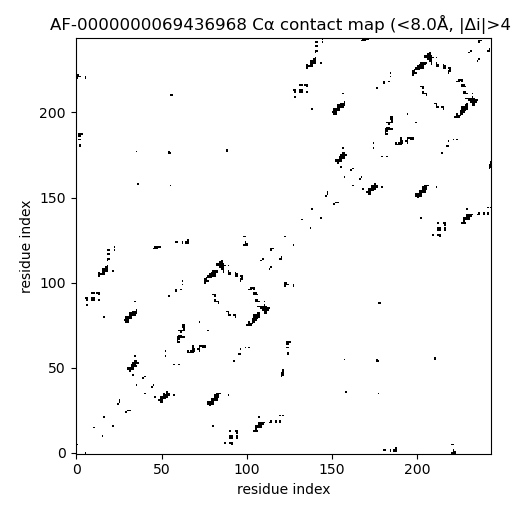
ATOM 1557 C C . TRP B 1 80 ? 0.586 12.5 8.852 1 98.88 80 TRP B C 1
ATOM 1559 O O . TRP B 1 80 ? 0.198 11.664 9.68 1 98.88 80 TRP B O 1
ATOM 1569 N N . VAL B 1 81 ? -0.237 13.109 8.055 1 98.88 81 VAL B N 1
ATOM 1570 C CA . VAL B 1 81 ? -1.657 12.789 7.949 1 98.88 81 VAL B CA 1
ATOM 1571 C C . VAL B 1 81 ? -1.938 12.125 6.605 1 98.88 81 VAL B C 1
ATOM 1573 O O . VAL B 1 81 ? -1.93 12.789 5.562 1 98.88 81 VAL B O 1
ATOM 1576 N N . ILE B 1 82 ? -2.186 10.844 6.684 1 98.94 82 ILE B N 1
ATOM 1577 C CA . ILE B 1 82 ? -2.322 10.039 5.473 1 98.94 82 ILE B CA 1
ATOM 1578 C C . ILE B 1 82 ? -3.771 10.062 4.996 1 98.94 82 ILE B C 1
ATOM 1580 O O . ILE B 1 82 ? -4.699 9.953 5.801 1 98.94 82 ILE B O 1
ATOM 1584 N N . LEU B 1 83 ? -3.943 10.234 3.699 1 98.75 83 LEU B N 1
ATOM 1585 C CA . LEU B 1 83 ? -5.258 10.375 3.084 1 98.75 83 LEU B CA 1
ATOM 1586 C C . LEU B 1 83 ? -5.465 9.344 1.985 1 98.75 83 LEU B C 1
ATOM 1588 O O . LEU B 1 83 ? -4.59 9.148 1.136 1 98.75 83 LEU B O 1
ATOM 1592 N N . CYS B 1 84 ? -6.547 8.641 2.078 1 98.62 84 CYS B N 1
ATOM 1593 C CA . CYS B 1 84 ? -7.074 7.875 0.954 1 98.62 84 CYS B CA 1
ATOM 1594 C C . CYS B 1 84 ? -8.516 8.273 0.651 1 98.62 84 CYS B C 1
ATOM 1596 O O . CYS B 1 84 ? -8.945 9.367 0.998 1 98.62 84 CYS B O 1
ATOM 1598 N N . GLN B 1 85 ? -9.203 7.41 -0.127 1 98.12 85 GLN B N 1
ATOM 1599 C CA . GLN B 1 85 ? -10.516 7.836 -0.606 1 98.12 85 GLN B CA 1
ATOM 1600 C C . GLN B 1 85 ? -11.547 7.816 0.519 1 98.12 85 GLN B C 1
ATOM 1602 O O . GLN B 1 85 ? -12.305 8.773 0.693 1 98.12 85 GLN B O 1
ATOM 1607 N N . GLU B 1 86 ? -11.453 6.766 1.41 1 98.31 86 GLU B N 1
ATOM 1608 C CA . GLU B 1 86 ? -12.562 6.559 2.344 1 98.31 86 GLU B CA 1
ATOM 1609 C C . GLU B 1 86 ? -12.047 6.395 3.771 1 98.31 86 GLU B C 1
ATOM 1611 O O . GLU B 1 86 ? -12.836 6.18 4.695 1 98.31 86 GLU B O 1
ATOM 1616 N N . GLY B 1 87 ? -10.805 6.465 3.99 1 98.38 87 GLY B N 1
ATOM 1617 C CA . GLY B 1 87 ? -10.258 6.402 5.336 1 98.38 87 GLY B CA 1
ATOM 1618 C C . GLY B 1 87 ? -9.945 4.992 5.789 1 98.38 87 GLY B C 1
ATOM 1619 O O . GLY B 1 87 ? -9.852 4.727 6.992 1 98.38 87 GLY B O 1
ATOM 1620 N N . TYR B 1 88 ? -9.766 3.982 4.871 1 98.44 88 TYR B N 1
ATOM 1621 C CA . TYR B 1 88 ? -9.461 2.602 5.227 1 98.44 88 TYR B CA 1
ATOM 1622 C C . TYR B 1 88 ? -7.98 2.307 5.039 1 98.44 88 TYR B C 1
ATOM 1624 O O . TYR B 1 88 ? -7.254 2.113 6.016 1 98.44 88 TYR B O 1
ATOM 1632 N N . THR B 1 89 ? -7.578 2.393 3.748 1 98.38 89 THR B N 1
ATOM 1633 C CA . THR B 1 89 ? -6.188 2.121 3.408 1 98.38 89 THR B CA 1
ATOM 1634 C C . THR B 1 89 ? -5.254 3.074 4.148 1 98.38 89 THR B C 1
ATOM 1636 O O . THR B 1 89 ? -4.156 2.689 4.551 1 98.38 89 THR B O 1
ATOM 1639 N N . SER B 1 90 ? -5.691 4.293 4.305 1 98.81 90 SER B N 1
ATOM 1640 C CA . SER B 1 90 ? -4.859 5.289 4.977 1 98.81 90 SER B CA 1
ATOM 1641 C C . SER B 1 90 ? -4.609 4.91 6.43 1 98.81 90 SER B C 1
ATOM 1643 O O . SER B 1 90 ? -3.541 5.191 6.977 1 98.81 90 SER B O 1
ATOM 1645 N N . SER B 1 91 ? -5.602 4.246 7.113 1 98.88 91 SER B N 1
ATOM 1646 C CA . SER B 1 91 ? -5.383 3.77 8.477 1 98.88 91 SER B CA 1
ATOM 1647 C C . SER B 1 91 ? -4.285 2.711 8.523 1 98.88 91 SER B C 1
ATOM 1649 O O . SER B 1 91 ? -3.41 2.758 9.391 1 98.88 91 SER B O 1
ATOM 1651 N N . LEU B 1 92 ? -4.348 1.719 7.594 1 98.75 92 LEU B N 1
ATOM 1652 C CA . LEU B 1 92 ? -3.307 0.701 7.52 1 98.75 92 LEU B CA 1
ATOM 1653 C C . LEU B 1 92 ? -1.945 1.336 7.25 1 98.75 92 LEU B C 1
ATOM 1655 O O . LEU B 1 92 ? -0.947 0.96 7.871 1 98.75 92 LEU B O 1
ATOM 1659 N N . ALA B 1 93 ? -1.891 2.295 6.34 1 98.81 93 ALA B N 1
ATOM 1660 C CA . ALA B 1 93 ? -0.646 2.969 5.98 1 98.81 93 ALA B CA 1
ATOM 1661 C C . ALA B 1 93 ? -0.076 3.738 7.168 1 98.81 93 ALA B C 1
ATOM 1663 O O . ALA B 1 93 ? 1.128 3.682 7.43 1 98.81 93 ALA B O 1
ATOM 1664 N N . ALA B 1 94 ? -0.946 4.477 7.855 1 98.88 94 ALA B N 1
ATOM 1665 C CA . ALA B 1 94 ? -0.505 5.234 9.023 1 98.88 94 ALA B CA 1
ATOM 1666 C C . ALA B 1 94 ? 0.062 4.309 10.094 1 98.88 94 ALA B C 1
ATOM 1668 O O . ALA B 1 94 ? 1.096 4.609 10.703 1 98.88 94 ALA B O 1
ATOM 1669 N N . ALA B 1 95 ? -0.605 3.182 10.344 1 98.56 95 ALA B N 1
ATOM 1670 C CA . ALA B 1 95 ? -0.108 2.205 11.305 1 98.56 95 ALA B CA 1
ATOM 1671 C C . ALA B 1 95 ? 1.255 1.662 10.891 1 98.56 95 ALA B C 1
ATOM 1673 O O . ALA B 1 95 ? 2.148 1.498 11.719 1 98.56 95 ALA B O 1
ATOM 1674 N N . SER B 1 96 ? 1.38 1.378 9.594 1 98.12 96 SER B N 1
ATOM 1675 C CA . SER B 1 96 ? 2.662 0.916 9.07 1 98.12 96 SER B CA 1
ATOM 1676 C C . SER B 1 96 ? 3.762 1.944 9.32 1 98.12 96 SER B C 1
ATOM 1678 O O . SER B 1 96 ? 4.887 1.585 9.664 1 98.12 96 SER B O 1
ATOM 1680 N N . LEU B 1 97 ? 3.473 3.199 9.102 1 98.75 97 LEU B N 1
ATOM 1681 C CA . LEU B 1 97 ? 4.445 4.258 9.352 1 98.75 97 LEU B CA 1
ATOM 1682 C C . LEU B 1 97 ? 4.832 4.305 10.82 1 98.75 97 LEU B C 1
ATOM 1684 O O . LEU B 1 97 ? 6 4.523 11.156 1 98.75 97 LEU B O 1
ATOM 1688 N N . GLN B 1 98 ? 3.867 4.066 11.688 1 98.44 98 GLN B N 1
ATOM 1689 C CA . GLN B 1 98 ? 4.199 4.031 13.102 1 98.44 98 GLN B CA 1
ATOM 1690 C C . GLN B 1 98 ? 5.152 2.883 13.422 1 98.44 98 GLN B C 1
ATOM 1692 O O . GLN B 1 98 ? 5.996 2.996 14.312 1 98.44 98 GLN B O 1
ATOM 1697 N N . ASP B 1 99 ? 5.078 1.802 12.727 1 97.31 99 ASP B N 1
ATOM 1698 C CA . ASP B 1 99 ? 5.957 0.653 12.922 1 97.31 99 ASP B CA 1
ATOM 1699 C C . ASP B 1 99 ? 7.418 1.031 12.68 1 97.31 99 ASP B C 1
ATOM 1701 O O . ASP B 1 99 ? 8.328 0.391 13.211 1 97.31 99 ASP B O 1
ATOM 1705 N N . ILE B 1 100 ? 7.602 2.076 11.883 1 97.75 100 ILE B N 1
ATOM 1706 C CA . ILE B 1 100 ? 8.984 2.447 11.617 1 97.75 100 ILE B CA 1
ATOM 1707 C C . ILE B 1 100 ? 9.328 3.73 12.375 1 97.75 100 ILE B C 1
ATOM 1709 O O . ILE B 1 100 ? 10.219 4.48 11.961 1 97.75 100 ILE B O 1
ATOM 1713 N N . GLY B 1 101 ? 8.594 4.055 13.336 1 97.56 101 GLY B N 1
ATOM 1714 C CA . GLY B 1 101 ? 8.984 5.07 14.297 1 97.56 101 GLY B CA 1
ATOM 1715 C C . GLY B 1 101 ? 8.359 6.426 14.023 1 97.56 101 GLY B C 1
ATOM 1716 O O . GLY B 1 101 ? 8.68 7.41 14.695 1 97.56 101 GLY B O 1
ATOM 1717 N N . LEU B 1 102 ? 7.523 6.5 13.039 1 98.38 102 LEU B N 1
ATOM 1718 C CA . LEU B 1 102 ? 6.809 7.746 12.789 1 98.38 102 LEU B CA 1
ATOM 1719 C C . LEU B 1 102 ? 5.531 7.816 13.617 1 98.38 102 LEU B C 1
ATOM 1721 O O . LEU B 1 102 ? 4.426 7.715 13.078 1 98.38 102 LEU B O 1
ATOM 1725 N N . TYR B 1 103 ? 5.672 8.109 14.859 1 97.12 103 TYR B N 1
ATOM 1726 C CA . TYR B 1 103 ? 4.652 7.867 15.875 1 97.12 103 TYR B CA 1
ATOM 1727 C C . TYR B 1 103 ? 3.49 8.844 15.734 1 97.12 103 TYR B C 1
ATOM 1729 O O . TYR B 1 103 ? 2.396 8.602 16.25 1 97.12 103 TYR B O 1
ATOM 1737 N N . ARG B 1 104 ? 3.723 9.984 15.023 1 98.31 104 ARG B N 1
ATOM 1738 C CA . ARG B 1 104 ? 2.66 10.977 14.898 1 98.31 104 ARG B CA 1
ATOM 1739 C C . ARG B 1 104 ? 1.85 10.758 13.625 1 98.31 104 ARG B C 1
ATOM 1741 O O . ARG B 1 104 ? 0.937 11.531 13.328 1 98.31 104 ARG B O 1
ATOM 1748 N N . ALA B 1 105 ? 2.219 9.703 12.875 1 98.88 105 ALA B N 1
ATOM 1749 C CA . ALA B 1 105 ? 1.455 9.391 11.664 1 98.88 105 ALA B CA 1
ATOM 1750 C C . ALA B 1 105 ? 0.015 9.023 12.008 1 98.88 105 ALA B C 1
ATOM 1752 O O . ALA B 1 105 ? -0.235 8.297 12.977 1 98.88 105 ALA B O 1
ATOM 1753 N N . THR B 1 106 ? -0.925 9.539 11.289 1 98.94 106 THR B N 1
ATOM 1754 C CA . THR B 1 106 ? -2.346 9.234 11.414 1 98.94 106 THR B CA 1
ATOM 1755 C C . THR B 1 106 ? -3.059 9.406 10.078 1 98.94 106 THR B C 1
ATOM 1757 O O . THR B 1 106 ? -2.41 9.523 9.031 1 98.94 106 THR B O 1
ATOM 1760 N N . ASP B 1 107 ? -4.371 9.242 10.086 1 98.88 107 ASP B N 1
ATOM 1761 C CA . ASP B 1 107 ? -5.129 9.391 8.852 1 98.88 107 ASP B CA 1
ATOM 1762 C C . ASP B 1 107 ? -6.422 10.172 9.094 1 98.88 107 ASP B C 1
ATOM 1764 O O . ASP B 1 107 ? -6.707 10.578 10.219 1 98.88 107 ASP B O 1
ATOM 1768 N N . VAL B 1 108 ? -7.102 10.477 8.023 1 98.81 108 VAL B N 1
ATOM 1769 C CA . VAL B 1 108 ? -8.305 11.289 8.07 1 98.81 108 VAL B CA 1
ATOM 1770 C C . VAL B 1 108 ? -9.539 10.391 8.148 1 98.81 108 VAL B C 1
ATOM 1772 O O . VAL B 1 108 ? -9.75 9.547 7.277 1 98.81 108 VAL B O 1
ATOM 1775 N N . ILE B 1 109 ? -10.383 10.664 9.188 1 98.88 109 ILE B N 1
ATOM 1776 C CA . ILE B 1 109 ? -11.648 9.938 9.273 1 98.88 109 ILE B CA 1
ATOM 1777 C C . ILE B 1 109 ? -12.5 10.25 8.047 1 98.88 109 ILE B C 1
ATOM 1779 O O . ILE B 1 109 ? -12.75 11.414 7.727 1 98.88 109 ILE B O 1
ATOM 1783 N N . GLY B 1 110 ? -12.852 9.234 7.312 1 98.56 110 GLY B N 1
ATOM 1784 C CA . GLY B 1 110 ? -13.711 9.406 6.156 1 98.56 110 GLY B CA 1
ATOM 1785 C C . GLY B 1 110 ? -12.945 9.742 4.891 1 98.56 110 GLY B C 1
ATOM 1786 O O . GLY B 1 110 ? -13.531 9.82 3.809 1 98.56 110 GLY B O 1
ATOM 1787 N N . GLY B 1 111 ? -11.68 9.977 4.961 1 98.56 111 GLY B N 1
ATOM 1788 C CA . GLY B 1 111 ? -10.812 10.164 3.809 1 98.56 111 GLY B CA 1
ATOM 1789 C C . GLY B 1 111 ? -11.164 11.391 2.992 1 98.56 111 GLY B C 1
ATOM 1790 O O . GLY B 1 111 ? -11.688 12.375 3.529 1 98.56 111 GLY B O 1
ATOM 1791 N N . TYR B 1 112 ? -10.766 11.328 1.747 1 98.56 112 TYR B N 1
ATOM 1792 C CA . TYR B 1 112 ? -11.016 12.406 0.794 1 98.56 112 TYR B CA 1
ATOM 1793 C C . TYR B 1 112 ? -12.5 12.727 0.715 1 98.56 112 TYR B C 1
ATOM 1795 O O . TYR B 1 112 ? -12.883 13.891 0.61 1 98.56 112 TYR B O 1
ATOM 1803 N N . LYS B 1 113 ? -13.336 11.75 0.725 1 98.5 113 LYS B N 1
ATOM 1804 C CA . LYS B 1 113 ? -14.781 11.969 0.649 1 98.5 113 LYS B CA 1
ATOM 1805 C C . LYS B 1 113 ? -15.258 12.883 1.775 1 98.5 113 LYS B C 1
ATOM 1807 O O . LYS B 1 113 ? -16.078 13.766 1.5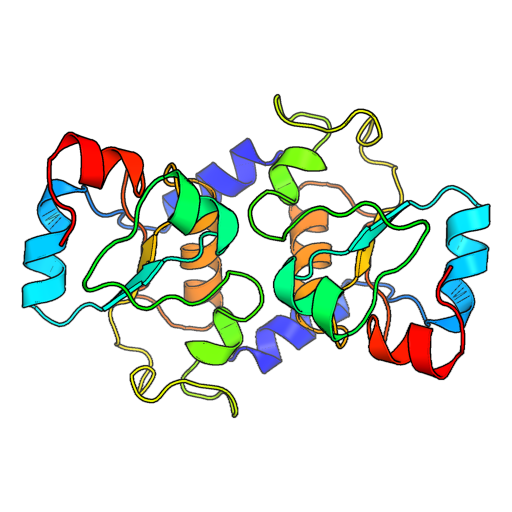54 1 98.5 113 LYS B O 1
ATOM 1812 N N . ALA B 1 114 ? -14.734 12.656 2.979 1 98.44 114 ALA B N 1
ATOM 1813 C CA . ALA B 1 114 ? -15.117 13.484 4.117 1 98.44 114 ALA B CA 1
ATOM 1814 C C . ALA B 1 114 ? -14.656 14.93 3.928 1 98.44 114 ALA B C 1
ATOM 1816 O O . ALA B 1 114 ? -15.391 15.867 4.246 1 98.44 114 ALA B O 1
ATOM 1817 N N . LEU B 1 115 ? -13.461 15.125 3.42 1 98.06 115 LEU B N 1
ATOM 1818 C CA . LEU B 1 115 ? -12.953 16.469 3.135 1 98.06 115 LEU B CA 1
ATOM 1819 C C . LEU B 1 115 ? -13.828 17.172 2.104 1 98.06 115 LEU B C 1
ATOM 1821 O O . LEU B 1 115 ? -14.188 18.328 2.279 1 98.06 115 LEU B O 1
ATOM 1825 N N . LYS B 1 116 ? -14.125 16.438 1.063 1 97.06 116 LYS B N 1
ATOM 1826 C CA . LYS B 1 116 ? -14.953 16.984 -0.009 1 97.06 116 LYS B CA 1
ATOM 1827 C C . LYS B 1 116 ? -16.328 17.375 0.505 1 97.06 116 LYS B C 1
ATOM 1829 O O . LYS B 1 116 ? -16.828 18.453 0.204 1 97.06 116 LYS B O 1
ATOM 1834 N N . ASP B 1 117 ? -16.922 16.484 1.238 1 97.19 117 ASP B N 1
ATOM 1835 C CA . ASP B 1 117 ? -18.266 16.719 1.782 1 97.19 117 ASP B CA 1
ATOM 1836 C C . ASP B 1 117 ? -18.281 17.969 2.65 1 97.19 117 ASP B C 1
ATOM 1838 O O . ASP B 1 117 ? -19.297 18.672 2.697 1 97.19 117 ASP B O 1
ATOM 1842 N N . LYS B 1 118 ? -17.188 18.219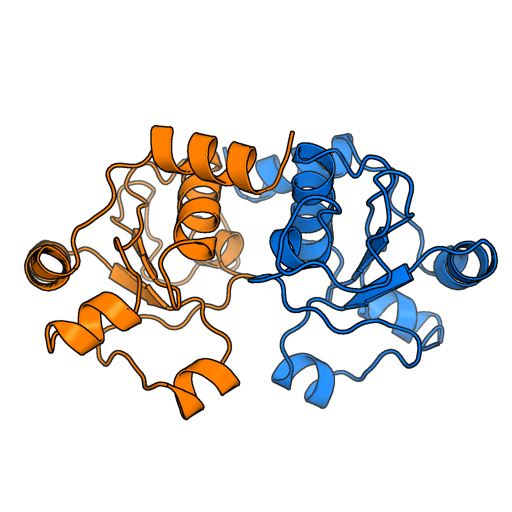 3.336 1 96.62 118 LYS B N 1
ATOM 1843 C CA . LYS B 1 118 ? -17.109 19.344 4.25 1 96.62 118 LYS B CA 1
ATOM 1844 C C . LYS B 1 118 ? -16.547 20.578 3.547 1 96.62 118 LYS B C 1
ATOM 1846 O O . LYS B 1 118 ? -16.391 21.641 4.164 1 96.62 118 LYS B O 1
ATOM 1851 N N . GLY B 1 119 ? -16.234 20.359 2.273 1 94.75 119 GLY B N 1
ATOM 1852 C CA . GLY B 1 119 ? -15.711 21.469 1.497 1 94.75 119 GLY B CA 1
ATOM 1853 C C . GLY B 1 119 ? -14.289 21.844 1.857 1 94.75 119 GLY B C 1
ATOM 1854 O O . GLY B 1 119 ? -13.891 23 1.724 1 94.75 119 GLY B O 1
ATOM 1855 N N . ILE B 1 120 ? -13.594 20.953 2.441 1 90.75 120 ILE B N 1
ATOM 1856 C CA . ILE B 1 120 ? -12.211 21.156 2.844 1 90.75 120 ILE B CA 1
ATOM 1857 C C . ILE B 1 120 ? -11.273 20.547 1.801 1 90.75 120 ILE B C 1
ATOM 1859 O O . ILE B 1 120 ? -10.766 19.438 1.981 1 90.75 120 ILE B O 1
ATOM 1863 N N . LEU B 1 121 ? -11.234 21.109 0.66 1 84.44 121 LEU B N 1
ATOM 1864 C CA . LEU B 1 121 ? -10.352 20.625 -0.398 1 84.44 121 LEU B CA 1
ATOM 1865 C C . LEU B 1 121 ? -9.117 21.516 -0.515 1 84.44 121 LEU B C 1
ATOM 1867 O O . LEU B 1 121 ? -8.875 22.125 -1.562 1 84.44 121 LEU B O 1
ATOM 1871 N N . ILE B 1 122 ? -8.562 21.625 0.614 1 73.88 122 ILE B N 1
ATOM 1872 C CA . ILE B 1 122 ? -7.473 22.578 0.713 1 73.88 122 ILE B CA 1
ATOM 1873 C C . ILE B 1 122 ? -6.168 21.938 0.262 1 73.88 122 ILE B C 1
ATOM 1875 O O . ILE B 1 122 ? -6.059 20.703 0.232 1 73.88 122 ILE B O 1
#

Secondary structure (DSSP, 8-state):
--HHHHHHHHHHT--PBPGGGHHHHHHTT-EEEE-S-HHHHHHH---TT-EE--GGGHHHHH-TT-TT--TT--STT--EEEE-SSSSHHHHHHHHHHHTT-TT-EEBTTHHHHHHHTT---/--HHHHHHHHHHT--PBPGGGHHHHHHTT-EEEE-S-HHHHHHH---TT-EE--GGGHHHHH-TT-TT--TT--STT--EEEE-SSSSHHHHHHHHHHHTT-TT-EEBTTHHHHHHHTT---

InterPro domains:
  IPR001763 Rhodanese-like domain [PF00581] (20-117)
  IPR001763 Rhodanese-like domain [PS50206] (26-120)
  IPR001763 Rhodanese-like domain [SM00450] (14-121)
  IPR036873 Rhodanese-like domain superfamily [G3DSA:3.40.250.10] (1-122)
  IPR036873 Rhodanese-like domain superfamily [SSF52821] (13-118)